Protein AF-A0A929BSN6-F1 (afdb_monomer)

Mean predicted aligned error: 9.07 Å

Solvent-accessible surface area (backbone atoms only — not comparable to full-atom values): 9827 Å² total; per-residue (Å²): 90,80,43,82,67,56,92,98,35,69,44,69,54,80,90,72,90,50,69,69,59,50,62,63,71,69,55,88,44,72,66,58,54,51,51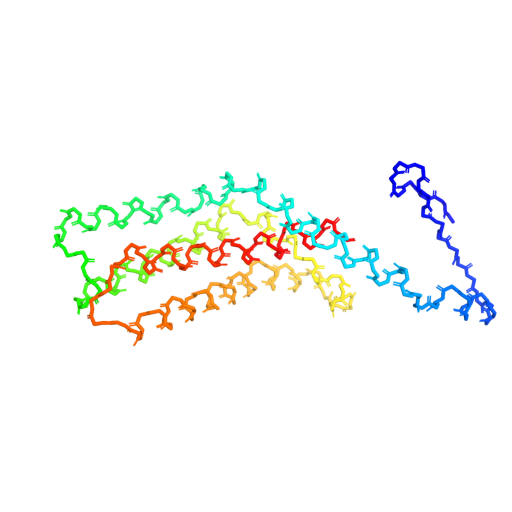,53,52,51,48,47,53,51,29,45,59,55,34,61,78,48,47,70,60,49,50,65,38,48,48,61,26,48,53,52,52,52,53,47,32,72,75,64,74,54,61,42,40,77,42,75,65,30,48,51,51,45,52,50,30,54,50,43,30,51,47,42,41,52,68,78,37,40,76,55,32,46,53,39,59,57,35,67,76,79,37,69,88,52,62,73,68,55,40,39,49,40,26,43,50,52,48,55,50,51,42,47,50,52,17,46,50,53,25,48,57,56,56,74,72,53,89,78,45,50,40,64,59,43,47,50,49,21,52,50,45,29,46,50,51,48,33,40,53,52,48,14,56,67,74,102

Radius of gyration: 21.62 Å; Cα contacts (8 Å, |Δi|>4): 164; chains: 1; bounding box: 55×34×64 Å

pLDDT: mean 83.19, std 10.9, range [49.81, 96.31]

Structure (mmCIF, N/CA/C/O backbone):
data_AF-A0A929BSN6-F1
#
_entry.id   AF-A0A929BSN6-F1
#
loop_
_atom_site.group_PDB
_atom_site.id
_atom_site.type_symbol
_atom_site.label_atom_id
_atom_site.label_alt_id
_atom_site.label_comp_id
_atom_site.label_asym_id
_atom_site.label_entity_id
_atom_site.label_seq_id
_atom_site.pdbx_PDB_ins_code
_atom_site.Cartn_x
_atom_site.Cartn_y
_atom_site.Cartn_z
_atom_site.occupancy
_atom_site.B_iso_or_equiv
_atom_site.auth_seq_id
_atom_site.auth_comp_id
_atom_site.auth_asym_id
_atom_site.auth_atom_id
_atom_site.pdbx_PDB_model_num
ATOM 1 N N . TRP A 1 1 ? 28.660 -4.288 -25.370 1.00 70.62 1 TRP A N 1
ATOM 2 C CA . TRP A 1 1 ? 28.781 -5.163 -24.186 1.00 70.62 1 TRP A CA 1
ATOM 3 C C . TRP A 1 1 ? 27.648 -6.175 -24.223 1.00 70.62 1 TRP A C 1
ATOM 5 O O . TRP A 1 1 ? 26.588 -5.816 -24.721 1.00 70.62 1 TRP A O 1
ATOM 15 N N . ILE A 1 2 ? 27.875 -7.422 -23.810 1.00 72.94 2 ILE A N 1
ATOM 16 C CA . ILE A 1 2 ? 26.859 -8.485 -23.847 1.00 72.94 2 ILE A CA 1
ATOM 17 C C . ILE A 1 2 ? 26.604 -8.919 -22.409 1.00 72.94 2 ILE A C 1
ATOM 19 O O . ILE A 1 2 ? 27.535 -9.383 -21.756 1.00 72.94 2 ILE A O 1
ATOM 23 N N . ASP A 1 3 ? 25.367 -8.752 -21.948 1.00 68.25 3 ASP A N 1
ATOM 24 C CA . ASP A 1 3 ? 24.901 -9.243 -20.653 1.00 68.25 3 ASP A CA 1
ATOM 25 C C . ASP A 1 3 ? 23.947 -10.419 -20.810 1.00 68.25 3 ASP A C 1
ATOM 27 O O . ASP A 1 3 ? 23.310 -10.601 -21.853 1.00 68.25 3 ASP A O 1
ATOM 31 N N . THR A 1 4 ? 23.790 -11.185 -19.742 1.00 69.06 4 THR A N 1
ATOM 32 C CA . THR A 1 4 ? 22.827 -12.281 -19.672 1.00 69.06 4 THR A CA 1
ATOM 33 C C . THR A 1 4 ? 21.476 -11.724 -19.228 1.00 69.06 4 THR A C 1
ATOM 35 O O . THR A 1 4 ? 21.332 -11.268 -18.101 1.00 69.06 4 THR A O 1
ATOM 38 N N . ALA A 1 5 ? 20.467 -11.784 -20.098 1.00 68.38 5 ALA A N 1
ATOM 39 C CA . ALA A 1 5 ? 19.117 -11.268 -19.836 1.00 68.38 5 ALA A CA 1
ATOM 40 C C . ALA A 1 5 ? 18.081 -12.387 -19.605 1.00 68.38 5 ALA A C 1
ATOM 42 O O . ALA A 1 5 ? 16.882 -12.190 -19.803 1.00 68.38 5 ALA A O 1
ATOM 43 N N . GLY A 1 6 ? 18.543 -13.584 -19.228 1.00 64.50 6 GLY A N 1
ATOM 44 C CA . GLY A 1 6 ? 17.718 -14.769 -18.969 1.00 64.50 6 GLY A CA 1
ATOM 45 C C . GLY A 1 6 ? 18.145 -15.997 -19.778 1.00 64.50 6 GLY A C 1
ATOM 46 O O . GLY A 1 6 ? 19.168 -15.988 -20.464 1.00 64.50 6 GLY A O 1
ATOM 47 N N . PHE A 1 7 ? 17.356 -17.076 -19.703 1.00 49.81 7 PHE A N 1
ATOM 48 C CA . PHE A 1 7 ? 17.640 -18.323 -20.423 1.00 49.81 7 PHE A CA 1
ATOM 49 C C . PHE A 1 7 ? 17.707 -18.086 -21.935 1.00 49.81 7 PHE A C 1
ATOM 51 O O . PHE A 1 7 ? 16.705 -17.760 -22.570 1.00 49.81 7 PHE A O 1
ATOM 58 N N . ASN A 1 8 ? 18.906 -18.265 -22.497 1.00 58.88 8 ASN A N 1
ATOM 59 C CA . ASN A 1 8 ? 19.207 -18.082 -23.917 1.00 58.88 8 ASN A CA 1
ATOM 60 C C . ASN A 1 8 ? 18.842 -16.685 -24.472 1.00 58.88 8 ASN A C 1
ATOM 62 O O . ASN A 1 8 ? 18.593 -16.530 -25.668 1.00 58.88 8 ASN A O 1
ATOM 66 N N . ARG A 1 9 ? 18.787 -15.663 -23.605 1.00 60.09 9 ARG A N 1
ATOM 67 C CA . ARG A 1 9 ? 18.572 -14.257 -23.975 1.00 60.09 9 ARG A CA 1
ATOM 68 C C . ARG A 1 9 ? 19.794 -13.443 -23.562 1.00 60.09 9 ARG A C 1
ATOM 70 O O . ARG A 1 9 ? 20.201 -13.472 -22.403 1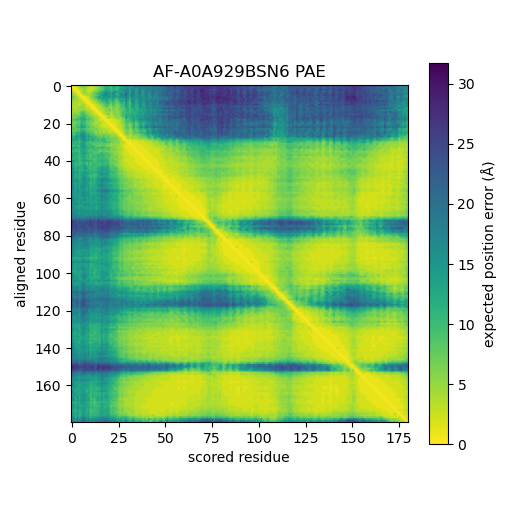.00 60.09 9 ARG A O 1
ATOM 77 N N . TYR A 1 10 ? 20.350 -12.691 -24.506 1.00 72.88 10 TYR A N 1
ATOM 78 C CA . TYR A 1 10 ? 21.513 -11.838 -24.280 1.00 72.88 10 TYR A CA 1
ATOM 79 C C . TYR A 1 10 ? 21.144 -10.377 -24.536 1.00 72.88 10 TYR A C 1
ATOM 81 O O . TYR A 1 10 ? 20.640 -10.039 -25.609 1.00 72.88 10 TYR A O 1
ATOM 89 N N . GLN A 1 11 ? 21.393 -9.503 -23.564 1.00 68.38 11 GLN A N 1
ATOM 90 C CA . GLN A 1 11 ? 21.258 -8.062 -23.734 1.00 68.38 11 GLN A CA 1
ATOM 91 C C . GLN A 1 11 ? 22.539 -7.526 -24.366 1.00 68.38 11 GLN A C 1
ATOM 93 O O . GLN A 1 11 ? 23.583 -7.427 -23.727 1.00 68.38 11 GLN A O 1
ATOM 98 N N . VAL A 1 12 ? 22.463 -7.170 -25.645 1.00 71.00 12 VAL A N 1
ATOM 99 C CA . VAL A 1 12 ? 23.582 -6.553 -26.359 1.00 71.00 12 VAL A CA 1
ATOM 100 C C . VAL A 1 12 ? 23.449 -5.037 -26.260 1.00 71.00 12 VAL A C 1
ATOM 102 O O . VAL A 1 12 ? 22.628 -4.423 -26.936 1.00 71.00 12 VAL A O 1
ATOM 105 N N . ILE A 1 13 ? 24.274 -4.419 -25.418 1.00 71.00 13 ILE A N 1
ATOM 106 C CA . ILE A 1 13 ? 24.403 -2.963 -25.346 1.00 71.00 13 ILE A CA 1
ATOM 107 C C . ILE A 1 13 ? 25.340 -2.519 -26.470 1.00 71.00 13 ILE A C 1
ATOM 109 O O . ILE A 1 13 ? 26.559 -2.730 -26.402 1.00 71.00 13 ILE A O 1
ATOM 113 N N . TYR A 1 14 ? 24.756 -1.926 -27.509 1.00 74.44 14 TYR A N 1
ATOM 114 C CA . TYR A 1 14 ? 25.463 -1.391 -28.669 1.00 74.44 14 TYR A CA 1
ATOM 115 C C . TYR A 1 14 ? 25.468 0.142 -28.619 1.00 74.44 14 TYR A C 1
ATOM 117 O O . TYR A 1 14 ? 24.430 0.780 -28.779 1.00 74.44 14 TYR A O 1
ATOM 125 N N . ALA A 1 15 ? 26.641 0.735 -28.379 1.00 75.12 15 ALA A N 1
ATOM 126 C CA . ALA A 1 15 ? 26.830 2.182 -28.385 1.00 75.12 15 ALA A CA 1
ATOM 127 C C . ALA A 1 15 ? 27.416 2.609 -29.737 1.00 75.12 15 ALA A C 1
ATOM 129 O O . ALA A 1 15 ? 28.543 2.250 -30.073 1.00 75.12 15 ALA A O 1
ATOM 130 N N . SER A 1 16 ? 26.647 3.363 -30.521 1.00 75.12 16 SER A N 1
ATOM 131 C CA . SER A 1 16 ? 27.076 3.914 -31.808 1.00 75.12 16 SER A CA 1
ATOM 132 C C . SER A 1 16 ? 26.507 5.316 -31.986 1.00 75.12 16 SER A C 1
ATOM 134 O O . SER A 1 16 ? 25.358 5.575 -31.634 1.00 75.12 16 SER A O 1
ATOM 136 N N . THR A 1 17 ? 27.308 6.223 -32.544 1.00 78.44 17 THR A N 1
ATOM 137 C CA . THR A 1 17 ? 26.885 7.581 -32.921 1.00 78.44 17 THR A CA 1
ATOM 138 C C . THR A 1 17 ? 26.356 7.651 -34.356 1.00 78.44 17 THR A C 1
ATOM 140 O O . THR A 1 17 ? 25.956 8.723 -34.808 1.00 78.44 17 THR A O 1
ATOM 143 N N . SER A 1 18 ? 26.332 6.526 -35.083 1.00 83.44 18 SER A N 1
ATOM 144 C CA . SER A 1 18 ? 25.865 6.503 -36.470 1.00 83.44 18 SER A CA 1
ATOM 145 C C . SER A 1 18 ? 24.339 6.717 -36.561 1.00 83.44 18 SER A C 1
ATOM 147 O O . SER A 1 18 ? 23.579 6.069 -35.832 1.00 83.44 18 SER A O 1
ATOM 149 N N . PRO A 1 19 ? 23.856 7.589 -37.471 1.00 76.25 19 PRO A N 1
ATOM 150 C CA . PRO A 1 19 ? 22.423 7.847 -37.639 1.00 76.25 19 PRO A CA 1
ATOM 151 C C . PRO A 1 19 ? 21.621 6.585 -37.995 1.00 76.25 19 PRO A C 1
ATOM 153 O O . PRO A 1 19 ? 20.546 6.361 -37.447 1.00 76.25 19 PRO A O 1
ATOM 156 N N . GLN A 1 20 ? 22.189 5.719 -38.841 1.00 75.62 20 GLN A N 1
ATOM 157 C CA . GLN A 1 20 ? 21.569 4.471 -39.304 1.00 75.62 20 GLN A CA 1
ATOM 158 C C . GLN A 1 20 ? 21.378 3.446 -38.174 1.00 75.62 20 GLN A C 1
ATOM 160 O O . GLN A 1 20 ? 20.336 2.789 -38.097 1.00 75.62 20 GLN A O 1
ATOM 165 N N . ALA A 1 21 ? 22.345 3.331 -37.253 1.00 72.12 21 ALA A N 1
ATOM 166 C CA . ALA A 1 21 ? 22.185 2.474 -36.080 1.00 72.12 21 ALA A CA 1
ATOM 167 C C . ALA A 1 21 ? 21.086 3.012 -35.159 1.00 72.12 21 ALA A C 1
ATOM 169 O O . ALA A 1 21 ? 20.248 2.245 -34.693 1.00 72.12 21 ALA A O 1
ATOM 170 N N . LYS A 1 22 ? 21.030 4.332 -34.944 1.00 67.75 22 LYS A N 1
ATOM 171 C CA . LYS A 1 22 ? 20.008 4.959 -34.097 1.00 67.75 22 LYS A CA 1
ATOM 172 C C . LYS A 1 22 ? 18.593 4.721 -34.631 1.00 67.75 22 LYS A C 1
ATOM 174 O O . LYS A 1 22 ? 17.701 4.407 -33.851 1.00 67.75 22 LYS A O 1
ATOM 179 N N . GLU A 1 23 ? 18.398 4.829 -35.940 1.00 73.94 23 GLU A N 1
ATOM 180 C CA . GLU A 1 23 ? 17.092 4.654 -36.588 1.00 73.94 23 GLU A CA 1
ATOM 181 C C . GLU A 1 23 ? 16.597 3.198 -36.545 1.00 73.94 23 GLU A C 1
ATOM 183 O O . GLU A 1 23 ? 15.405 2.940 -36.379 1.00 73.94 23 GLU A O 1
ATOM 188 N N . THR A 1 24 ? 17.525 2.240 -36.606 1.00 73.19 24 THR A N 1
ATOM 189 C CA . THR A 1 24 ? 17.203 0.807 -36.557 1.00 73.19 24 THR A CA 1
ATOM 190 C C . THR A 1 24 ? 17.001 0.309 -35.120 1.00 73.19 24 THR A C 1
ATOM 192 O O . THR A 1 24 ? 16.058 -0.435 -34.857 1.00 73.19 24 THR A O 1
ATOM 195 N N . LEU A 1 25 ? 17.850 0.733 -34.174 1.00 69.56 25 LEU A N 1
ATOM 196 C CA . LEU A 1 25 ? 17.829 0.268 -32.778 1.00 69.56 25 LEU A CA 1
ATOM 197 C C . LEU A 1 25 ? 16.781 0.971 -31.900 1.00 69.56 25 LEU A C 1
ATOM 199 O O . LEU A 1 25 ? 16.248 0.335 -30.996 1.00 69.56 25 LEU A O 1
ATOM 203 N N . ASN A 1 26 ? 16.431 2.239 -32.160 1.00 69.19 26 ASN A N 1
ATOM 204 C CA . ASN A 1 26 ? 15.380 2.937 -31.394 1.00 69.19 26 ASN A CA 1
ATOM 205 C C . ASN A 1 26 ? 13.959 2.663 -31.907 1.00 69.19 26 ASN A C 1
ATOM 207 O O . ASN A 1 26 ? 13.003 3.302 -31.459 1.00 69.19 26 ASN A O 1
ATOM 211 N N . ARG A 1 27 ? 13.783 1.743 -32.860 1.00 73.69 27 ARG A N 1
ATOM 212 C CA . ARG A 1 27 ? 12.464 1.476 -33.423 1.00 73.69 27 ARG A CA 1
ATOM 213 C C . ARG A 1 27 ? 11.613 0.689 -32.427 1.00 73.69 27 ARG A C 1
ATOM 215 O O . ARG A 1 27 ? 11.812 -0.507 -32.218 1.00 73.69 27 ARG A O 1
ATOM 222 N N . ILE A 1 28 ? 10.613 1.358 -31.852 1.00 75.19 28 ILE A N 1
ATOM 223 C CA . ILE A 1 28 ? 9.582 0.703 -31.042 1.00 75.19 28 ILE A CA 1
ATOM 224 C C . ILE A 1 28 ? 8.791 -0.227 -31.964 1.00 75.19 28 ILE A C 1
ATOM 226 O O . ILE A 1 28 ? 8.016 0.212 -32.812 1.00 75.19 28 ILE A O 1
ATOM 230 N N . THR A 1 29 ? 9.025 -1.528 -31.818 1.00 82.06 29 THR A N 1
ATOM 231 C CA . THR A 1 29 ? 8.321 -2.568 -32.573 1.00 82.06 29 THR A CA 1
ATOM 232 C C . THR A 1 29 ? 7.155 -3.093 -31.738 1.00 82.06 29 THR A C 1
ATOM 234 O O . THR A 1 29 ? 7.255 -3.155 -30.514 1.00 82.06 29 THR A O 1
ATOM 237 N N . ALA A 1 30 ? 6.063 -3.522 -32.380 1.00 80.38 30 ALA A N 1
ATOM 238 C CA . ALA A 1 30 ? 4.903 -4.093 -31.687 1.00 80.38 30 ALA A CA 1
ATOM 239 C C . ALA A 1 30 ? 5.288 -5.244 -30.737 1.00 80.38 30 ALA A C 1
ATOM 241 O O . ALA A 1 30 ? 4.783 -5.318 -29.623 1.00 80.38 30 ALA A O 1
ATOM 242 N N . TYR A 1 31 ? 6.253 -6.078 -31.139 1.00 82.06 31 TYR A N 1
ATOM 243 C CA . TYR A 1 31 ? 6.819 -7.132 -30.296 1.00 82.06 31 TYR A CA 1
ATOM 244 C C . TYR A 1 31 ?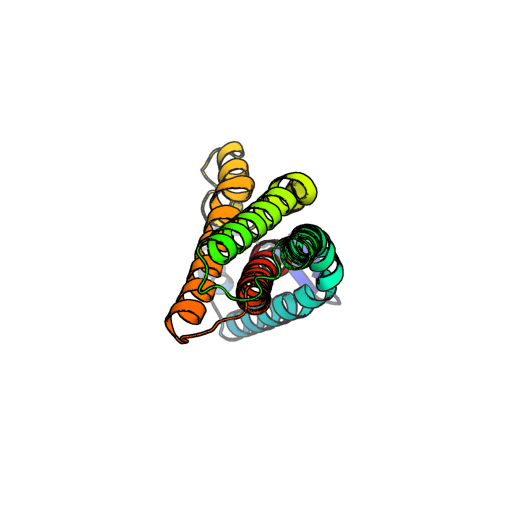 7.382 -6.603 -28.966 1.00 82.06 31 TYR A C 1
ATOM 246 O O . TYR A 1 31 ? 7.095 -7.171 -27.921 1.00 82.06 31 TYR A O 1
ATOM 254 N N . VAL A 1 32 ? 8.126 -5.490 -28.989 1.00 82.62 32 VAL A N 1
ATOM 255 C CA . VAL A 1 32 ? 8.724 -4.887 -27.782 1.00 82.62 32 VAL A CA 1
ATOM 256 C C . VAL A 1 32 ? 7.637 -4.405 -26.825 1.00 82.62 32 VAL A C 1
ATOM 258 O O . VAL A 1 32 ? 7.736 -4.609 -25.618 1.00 82.62 32 VAL A O 1
ATOM 261 N N . VAL A 1 33 ? 6.578 -3.795 -27.363 1.00 86.31 33 VAL A N 1
ATOM 262 C CA . VAL A 1 33 ? 5.442 -3.335 -26.555 1.00 86.31 33 VAL A CA 1
ATOM 263 C C . VAL A 1 33 ? 4.721 -4.526 -25.923 1.00 86.31 33 VAL A C 1
ATOM 265 O O . VAL A 1 33 ? 4.459 -4.508 -24.723 1.00 86.31 33 VAL A O 1
ATOM 268 N N . VAL A 1 34 ? 4.440 -5.575 -26.701 1.00 88.25 34 VAL A N 1
ATOM 269 C CA . VAL A 1 34 ? 3.754 -6.782 -26.212 1.00 88.25 34 VAL A CA 1
ATOM 270 C C . VAL A 1 34 ? 4.584 -7.514 -25.156 1.00 88.25 34 VAL A C 1
ATOM 272 O O . VAL A 1 34 ? 4.042 -7.858 -24.109 1.00 88.25 34 VAL A O 1
ATOM 275 N N . ASP A 1 35 ? 5.884 -7.711 -25.387 1.00 86.31 35 ASP A N 1
ATOM 276 C CA . ASP A 1 35 ? 6.790 -8.365 -24.433 1.00 86.31 35 ASP A CA 1
ATOM 277 C C . ASP A 1 35 ? 6.874 -7.565 -23.122 1.00 86.31 35 ASP A C 1
ATOM 279 O O . ASP A 1 35 ? 6.710 -8.139 -22.044 1.00 86.31 35 ASP A O 1
ATOM 283 N N . LYS A 1 36 ? 6.989 -6.227 -23.188 1.00 85.31 36 LYS A N 1
ATOM 284 C CA . LYS A 1 36 ? 7.007 -5.383 -21.981 1.00 85.31 36 LYS A CA 1
ATOM 285 C C . LYS A 1 36 ? 5.678 -5.423 -21.224 1.00 85.31 36 LYS A C 1
ATOM 287 O O . LYS A 1 36 ? 5.688 -5.513 -19.995 1.00 85.31 36 LYS A O 1
ATOM 292 N N . VAL A 1 37 ? 4.540 -5.373 -21.920 1.00 87.94 37 VAL A N 1
ATOM 293 C CA . VAL A 1 37 ? 3.214 -5.470 -21.286 1.00 87.94 37 VAL A CA 1
ATOM 294 C C . VAL A 1 37 ? 3.038 -6.832 -20.619 1.00 87.94 37 VAL A C 1
ATOM 296 O O . VAL A 1 37 ? 2.669 -6.883 -19.447 1.00 87.94 37 VAL A O 1
ATOM 299 N N . LEU A 1 38 ? 3.348 -7.926 -21.318 1.00 88.50 38 LEU A N 1
ATOM 300 C CA . LEU A 1 38 ? 3.202 -9.277 -20.778 1.00 88.50 38 LEU A CA 1
ATOM 301 C C . LEU A 1 38 ? 4.123 -9.498 -19.572 1.00 88.50 38 LEU A C 1
ATOM 303 O O . LEU A 1 38 ? 3.667 -10.003 -18.549 1.00 88.50 38 LEU A O 1
ATOM 307 N N . SER A 1 39 ? 5.377 -9.049 -19.657 1.00 87.38 39 SER A N 1
ATOM 308 C CA . SER A 1 39 ? 6.329 -9.074 -18.541 1.00 87.38 39 SER A CA 1
ATOM 309 C C . SER A 1 39 ? 5.805 -8.289 -17.331 1.00 87.38 39 SER A C 1
ATOM 311 O O . SER A 1 39 ? 5.764 -8.810 -16.218 1.00 87.38 39 SER A O 1
ATOM 313 N N . THR A 1 40 ? 5.274 -7.081 -17.548 1.00 86.50 40 THR A N 1
ATOM 314 C CA . THR A 1 40 ? 4.689 -6.260 -16.472 1.00 86.50 40 THR A CA 1
ATOM 315 C C . THR A 1 40 ? 3.509 -6.966 -15.802 1.00 86.50 40 THR A C 1
ATOM 317 O O . THR A 1 40 ? 3.413 -6.986 -14.575 1.00 86.50 40 THR A O 1
ATOM 320 N N . VAL A 1 41 ? 2.622 -7.589 -16.584 1.00 90.00 41 VAL A N 1
ATOM 321 C CA . VAL A 1 41 ? 1.485 -8.356 -16.048 1.00 90.00 41 VAL A CA 1
ATOM 322 C C . VAL A 1 41 ? 1.972 -9.557 -15.234 1.00 90.00 41 VAL A C 1
ATOM 324 O O . VAL A 1 41 ? 1.461 -9.790 -14.137 1.00 90.00 41 VAL A O 1
ATOM 327 N N . MET A 1 42 ? 2.979 -10.288 -15.717 1.00 90.50 42 MET A N 1
ATOM 328 C CA . MET A 1 42 ? 3.568 -11.414 -14.982 1.00 90.50 42 MET A CA 1
ATOM 329 C C . MET A 1 42 ? 4.231 -10.971 -13.673 1.00 90.50 42 MET A C 1
ATOM 331 O O . MET A 1 42 ? 4.097 -11.656 -12.657 1.00 90.50 42 MET A O 1
ATOM 335 N N . ASN A 1 43 ? 4.873 -9.804 -13.649 1.00 88.69 43 ASN A N 1
ATOM 336 C CA . ASN A 1 43 ? 5.464 -9.253 -12.429 1.00 88.69 43 ASN A CA 1
ATOM 337 C C . ASN A 1 43 ? 4.397 -8.859 -11.403 1.00 88.69 43 ASN A C 1
ATOM 339 O O . ASN A 1 43 ? 4.550 -9.138 -10.214 1.00 88.69 43 ASN A O 1
ATOM 343 N N . VAL A 1 44 ? 3.278 -8.276 -11.847 1.00 89.62 44 VAL A N 1
ATOM 344 C CA . VAL A 1 44 ? 2.130 -7.989 -10.968 1.00 89.62 44 VAL A CA 1
ATOM 345 C C . VAL A 1 44 ? 1.536 -9.281 -10.405 1.00 89.62 44 VAL A C 1
ATOM 347 O O . VAL A 1 44 ? 1.242 -9.344 -9.213 1.00 89.62 44 VAL A O 1
ATOM 350 N N . PHE A 1 45 ? 1.416 -10.333 -11.219 1.00 91.00 45 PHE A N 1
ATOM 351 C CA . PHE A 1 45 ? 1.001 -11.655 -10.738 1.00 91.00 45 PHE A CA 1
ATOM 352 C C . PHE A 1 45 ? 1.980 -12.227 -9.707 1.00 91.00 45 PHE A C 1
ATOM 354 O O . PHE A 1 45 ? 1.568 -12.760 -8.678 1.00 91.00 45 PHE A O 1
ATOM 361 N N . SER A 1 46 ? 3.279 -12.067 -9.944 1.00 88.44 46 SER A N 1
ATOM 362 C CA . SER A 1 46 ? 4.321 -12.543 -9.032 1.00 88.44 46 SER A CA 1
ATOM 363 C C . SER A 1 46 ? 4.301 -11.804 -7.692 1.00 88.44 46 SER A C 1
ATOM 365 O O . SER A 1 46 ? 4.632 -12.382 -6.658 1.00 88.44 46 SER A O 1
ATOM 367 N N . ALA A 1 47 ? 3.829 -10.555 -7.667 1.00 88.25 47 ALA A N 1
ATOM 368 C CA . ALA A 1 47 ? 3.685 -9.784 -6.439 1.00 88.25 47 ALA A CA 1
ATOM 369 C C . ALA A 1 47 ? 2.724 -10.440 -5.425 1.00 88.25 47 ALA A C 1
ATOM 371 O O . ALA A 1 47 ? 2.892 -10.255 -4.220 1.00 88.25 47 ALA A O 1
ATOM 372 N N . PHE A 1 48 ? 1.773 -11.275 -5.865 1.00 88.62 48 PHE A N 1
ATOM 373 C CA . PHE A 1 48 ? 0.900 -12.029 -4.955 1.00 88.62 48 PHE A CA 1
ATOM 374 C C . PHE A 1 48 ? 1.651 -13.065 -4.107 1.00 88.62 48 PHE A C 1
ATOM 376 O O . PHE A 1 48 ? 1.197 -13.394 -3.012 1.00 88.62 48 PHE A O 1
ATOM 383 N N . PHE A 1 49 ? 2.834 -13.527 -4.523 1.00 90.81 49 PHE A N 1
ATOM 384 C CA . PHE A 1 49 ? 3.665 -14.385 -3.670 1.00 90.81 49 PHE A CA 1
ATOM 385 C C . PHE A 1 49 ? 4.201 -13.651 -2.429 1.00 90.81 49 PHE A C 1
ATOM 387 O O . PHE A 1 49 ? 4.629 -14.293 -1.473 1.00 90.81 49 PHE A O 1
ATOM 394 N N . PHE A 1 50 ? 4.105 -12.318 -2.390 1.00 89.62 50 PHE A N 1
ATOM 395 C CA . PHE A 1 50 ? 4.505 -11.481 -1.257 1.00 89.62 50 PHE A CA 1
ATOM 396 C C . PHE A 1 50 ? 3.354 -11.175 -0.281 1.00 89.62 50 PHE A C 1
ATOM 398 O O . PHE A 1 50 ? 3.509 -10.353 0.623 1.00 89.62 50 PHE A O 1
ATOM 405 N N . VAL A 1 51 ? 2.212 -11.867 -0.391 1.00 89.94 51 VAL A N 1
ATOM 406 C CA . VAL A 1 51 ? 1.114 -11.805 0.597 1.00 89.94 51 VAL A CA 1
ATOM 407 C C . VAL A 1 51 ? 1.573 -12.032 2.051 1.00 89.94 51 VAL A C 1
ATOM 409 O O . VAL A 1 51 ? 1.068 -11.327 2.925 1.00 89.94 51 VAL A O 1
ATOM 412 N N . PRO A 1 52 ? 2.543 -12.916 2.368 1.00 92.06 52 PRO A N 1
ATOM 413 C CA . PRO A 1 52 ? 3.061 -13.026 3.735 1.00 92.06 52 PRO A CA 1
ATOM 414 C C . PRO A 1 52 ? 3.620 -11.707 4.288 1.00 92.06 52 PRO A C 1
ATOM 416 O O . PRO A 1 52 ? 3.433 -11.405 5.467 1.00 92.06 52 PRO A O 1
ATOM 419 N N . ILE A 1 53 ? 4.240 -10.882 3.437 1.00 90.88 53 ILE A N 1
ATOM 420 C CA . ILE A 1 53 ? 4.714 -9.552 3.837 1.00 90.88 53 ILE A CA 1
ATOM 421 C C . ILE A 1 53 ? 3.518 -8.644 4.140 1.00 90.88 53 ILE A C 1
ATOM 423 O O . ILE A 1 53 ? 3.502 -7.974 5.168 1.00 90.88 53 ILE A O 1
ATOM 427 N N . VAL A 1 54 ? 2.469 -8.689 3.318 1.00 92.06 54 VAL A N 1
ATOM 428 C CA . VAL A 1 54 ? 1.234 -7.929 3.570 1.00 92.06 54 VAL A CA 1
ATOM 429 C C . VAL A 1 54 ? 0.638 -8.255 4.935 1.00 92.06 54 VAL A C 1
ATOM 431 O O . VAL A 1 54 ? 0.312 -7.356 5.710 1.00 92.06 54 VAL A O 1
ATOM 434 N N . LEU A 1 55 ? 0.536 -9.543 5.260 1.00 92.88 55 LEU A N 1
ATOM 435 C CA . LEU A 1 55 ? -0.012 -9.987 6.539 1.00 92.88 55 LEU A CA 1
ATOM 436 C C . LEU A 1 55 ? 0.757 -9.399 7.727 1.00 92.88 55 LEU A C 1
ATOM 438 O O . LEU A 1 55 ? 0.137 -9.014 8.716 1.00 92.88 55 LEU A O 1
ATOM 442 N N . SER A 1 56 ? 2.079 -9.256 7.613 1.00 91.81 56 SER A N 1
ATOM 443 C CA . SER A 1 56 ? 2.912 -8.746 8.704 1.00 91.81 56 SER A CA 1
ATOM 444 C C . SER A 1 56 ? 2.600 -7.296 9.106 1.00 91.81 56 SER A C 1
ATOM 446 O O . SER A 1 56 ? 2.664 -6.980 10.293 1.00 91.81 56 SER A O 1
ATOM 448 N N . TRP A 1 57 ? 2.191 -6.423 8.173 1.00 92.31 57 TRP A N 1
ATOM 449 C CA . TRP A 1 57 ? 1.802 -5.043 8.504 1.00 92.31 57 TRP A CA 1
ATOM 450 C C . TRP A 1 57 ? 0.296 -4.852 8.714 1.00 92.31 57 TRP A C 1
ATOM 452 O O . TRP A 1 57 ? -0.116 -3.869 9.328 1.00 92.31 57 TRP A O 1
ATOM 462 N N . VAL A 1 58 ? -0.535 -5.786 8.242 1.00 94.00 58 VAL A N 1
ATOM 463 C CA . VAL A 1 58 ? -1.997 -5.754 8.429 1.00 94.00 58 VAL A CA 1
ATOM 464 C C . VAL A 1 58 ? -2.419 -6.349 9.779 1.00 94.00 58 VAL A C 1
ATOM 466 O O . VAL A 1 58 ? -3.467 -5.973 10.310 1.00 94.00 58 VAL A O 1
ATOM 469 N N . ILE A 1 59 ? -1.618 -7.240 10.374 1.00 94.44 59 ILE A N 1
ATOM 470 C CA . ILE A 1 59 ? -1.983 -7.931 11.620 1.00 94.44 59 ILE A CA 1
ATOM 471 C C . ILE A 1 59 ? -2.118 -6.980 12.816 1.00 94.44 59 ILE A C 1
ATOM 473 O O . ILE A 1 59 ? -3.056 -7.113 13.601 1.00 94.44 59 ILE A O 1
ATOM 477 N N . ILE A 1 60 ? -1.228 -5.988 12.930 1.00 93.81 60 ILE A N 1
ATOM 478 C CA . ILE A 1 60 ? -1.193 -5.055 14.064 1.00 93.81 60 ILE A CA 1
ATOM 479 C C . ILE A 1 60 ? -2.476 -4.197 14.113 1.00 93.81 60 ILE A C 1
ATOM 481 O O . ILE A 1 60 ? -3.131 -4.168 15.159 1.00 93.81 60 ILE A O 1
ATOM 485 N N . PRO A 1 61 ? -2.914 -3.547 13.016 1.00 94.06 61 PRO A N 1
ATOM 486 C CA . PRO A 1 61 ? -4.168 -2.801 13.042 1.00 94.06 61 PRO A CA 1
ATOM 487 C C . PRO A 1 61 ? -5.419 -3.672 13.131 1.00 94.06 61 PRO A C 1
ATOM 489 O O . PRO A 1 61 ? -6.380 -3.247 13.771 1.00 94.06 61 PRO A O 1
ATOM 492 N N . ILE A 1 62 ? -5.416 -4.897 12.588 1.00 94.31 62 ILE A N 1
ATOM 493 C CA . ILE A 1 62 ? -6.529 -5.834 12.818 1.00 94.31 62 ILE A CA 1
ATOM 494 C C . ILE A 1 62 ? -6.653 -6.157 14.304 1.00 94.31 62 ILE A C 1
ATOM 496 O O . ILE A 1 62 ? -7.748 -6.050 14.853 1.00 94.31 62 ILE A O 1
ATOM 500 N N . ALA A 1 63 ? -5.551 -6.508 14.971 1.00 93.69 63 ALA A N 1
ATOM 501 C CA . ALA A 1 63 ? -5.560 -6.792 16.403 1.00 93.69 63 ALA A CA 1
ATOM 502 C C . ALA A 1 63 ? -6.099 -5.594 17.203 1.00 93.69 63 ALA A C 1
ATOM 504 O O . ALA A 1 63 ? -6.936 -5.765 18.089 1.00 93.69 63 ALA A O 1
ATOM 505 N N . CYS A 1 64 ? -5.700 -4.374 16.833 1.00 93.00 64 CYS A N 1
ATOM 506 C CA . CYS A 1 64 ? -6.216 -3.147 17.436 1.00 93.00 64 CYS A CA 1
ATOM 507 C C . CYS A 1 64 ? -7.736 -2.984 17.239 1.00 93.00 64 CYS A C 1
ATOM 509 O O . CYS A 1 64 ? -8.452 -2.703 18.201 1.00 93.00 64 CYS A O 1
ATOM 511 N N . LEU A 1 65 ? -8.254 -3.223 16.028 1.00 91.31 65 LEU A N 1
ATOM 512 C CA . LEU A 1 65 ? -9.696 -3.167 15.750 1.00 91.31 65 LEU A CA 1
ATOM 513 C C . LEU A 1 65 ? -10.487 -4.242 16.499 1.00 91.31 65 LEU A C 1
ATOM 515 O O . LEU A 1 65 ? -11.594 -3.970 16.959 1.00 91.31 65 LEU A O 1
ATOM 519 N N . VAL A 1 66 ? -9.927 -5.442 16.655 1.00 91.44 66 VAL A N 1
ATOM 520 C CA . VAL A 1 66 ? -10.544 -6.516 17.445 1.00 91.44 66 VAL A CA 1
ATOM 521 C C . VAL A 1 66 ? -10.636 -6.109 18.917 1.00 91.44 66 VAL A C 1
ATOM 523 O O . VAL A 1 66 ? -11.717 -6.186 19.495 1.00 91.44 66 VAL A O 1
ATOM 526 N N . ILE A 1 67 ? -9.552 -5.597 19.510 1.00 91.00 67 ILE A N 1
ATOM 527 C CA . ILE A 1 67 ? -9.552 -5.096 20.898 1.00 91.00 67 ILE A CA 1
ATOM 528 C C . ILE A 1 67 ? -10.578 -3.964 21.064 1.00 91.00 67 ILE A C 1
ATOM 530 O O . ILE A 1 67 ? -11.346 -3.943 22.030 1.00 91.00 67 ILE A O 1
ATOM 534 N N . PHE A 1 68 ? -10.648 -3.044 20.101 1.00 88.81 68 PHE A N 1
ATOM 535 C CA . PHE A 1 68 ? -11.636 -1.966 20.104 1.00 88.81 68 PHE A CA 1
ATOM 536 C C . PHE A 1 68 ? -13.079 -2.497 20.067 1.00 88.81 68 PHE A C 1
ATOM 538 O O . PHE A 1 68 ? -13.926 -2.062 20.850 1.00 88.81 68 PHE A O 1
ATOM 545 N N . ALA A 1 69 ? -13.359 -3.469 19.197 1.00 86.50 69 ALA A N 1
ATOM 546 C CA . ALA A 1 69 ? -14.681 -4.077 19.090 1.00 86.50 69 ALA A CA 1
ATOM 547 C C . ALA A 1 69 ? -15.096 -4.792 20.388 1.00 86.50 69 ALA A C 1
ATOM 549 O O . ALA A 1 69 ? -16.238 -4.644 20.822 1.00 86.50 69 ALA A O 1
ATOM 550 N N . LEU A 1 70 ? -14.164 -5.497 21.041 1.00 88.06 70 LEU A N 1
ATOM 551 C CA . LEU A 1 70 ? -14.409 -6.196 22.309 1.00 88.06 70 LEU A CA 1
ATOM 552 C C . LEU A 1 70 ? -14.679 -5.241 23.480 1.00 88.06 70 LEU A C 1
ATOM 554 O O . LEU A 1 70 ? -15.483 -5.548 24.353 1.00 88.06 70 LEU A O 1
ATOM 558 N N . THR A 1 71 ? -14.023 -4.080 23.500 1.00 87.31 71 THR A N 1
ATOM 559 C CA . THR A 1 71 ? -14.147 -3.092 24.588 1.00 87.31 71 THR A CA 1
ATOM 560 C C . THR A 1 71 ? -15.360 -2.179 24.446 1.00 87.31 71 THR A C 1
ATOM 562 O O . THR A 1 71 ? -15.948 -1.782 25.447 1.00 87.31 71 THR A O 1
ATOM 565 N N . THR A 1 72 ?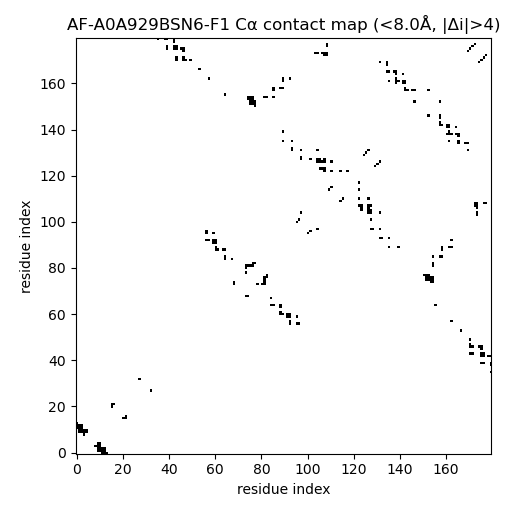 -15.749 -1.839 23.215 1.00 81.62 72 THR A N 1
ATOM 566 C CA . THR A 1 72 ? -16.780 -0.818 22.959 1.00 81.62 72 THR A CA 1
ATOM 567 C C . THR A 1 72 ? -18.127 -1.428 22.548 1.00 81.62 72 THR A C 1
ATOM 569 O O . THR A 1 72 ? -19.128 -0.719 22.522 1.00 81.62 72 THR A O 1
ATOM 572 N N . SER A 1 73 ? -18.184 -2.725 22.201 1.00 69.56 73 SER A N 1
ATOM 573 C CA . SER A 1 73 ? -19.367 -3.400 21.615 1.00 69.56 73 SER A CA 1
ATOM 574 C C . SER A 1 73 ? -19.954 -2.706 20.368 1.00 69.56 73 SER A C 1
ATOM 576 O O . SER A 1 73 ? -21.031 -3.058 19.894 1.00 69.56 73 SER A O 1
ATOM 578 N N . ALA A 1 74 ? -19.240 -1.725 19.808 1.00 65.94 74 ALA A N 1
ATOM 579 C CA . ALA A 1 74 ? -19.641 -0.944 18.650 1.00 65.94 74 ALA A CA 1
ATOM 580 C C . ALA A 1 74 ? -18.969 -1.517 17.399 1.00 65.94 74 ALA A C 1
ATOM 582 O O . ALA A 1 74 ? -17.793 -1.267 17.136 1.00 65.94 74 ALA A O 1
ATOM 583 N N . SER A 1 75 ? -19.721 -2.298 16.627 1.00 65.25 75 SER A N 1
ATOM 584 C CA . SER A 1 75 ? -19.274 -2.871 15.350 1.00 65.25 75 SER A CA 1
ATOM 585 C C . SER A 1 75 ? -19.587 -1.975 14.143 1.00 65.25 75 SER A C 1
ATOM 587 O O . SER A 1 75 ? -19.047 -2.187 13.052 1.00 65.25 75 SER A O 1
ATOM 589 N N . GLU A 1 76 ? -20.429 -0.954 14.329 1.00 71.81 76 GLU A N 1
ATOM 590 C CA . GLU A 1 76 ? -20.895 -0.077 13.258 1.00 71.81 76 GLU A CA 1
ATOM 591 C C . GLU A 1 76 ? -20.099 1.232 13.135 1.00 71.81 76 GLU A C 1
ATOM 593 O O . GLU A 1 76 ? -19.765 1.900 14.116 1.00 71.81 76 GLU A O 1
ATOM 598 N N . ILE A 1 77 ? -19.878 1.661 11.889 1.00 67.25 77 ILE A N 1
ATOM 599 C CA . ILE A 1 77 ? -19.273 2.962 11.536 1.00 67.25 77 ILE A CA 1
ATOM 600 C C . ILE A 1 77 ? -20.211 4.152 11.804 1.00 67.25 77 ILE A C 1
ATOM 602 O O . ILE A 1 77 ? -19.768 5.306 11.812 1.00 67.25 77 ILE A O 1
ATOM 606 N N . SER A 1 78 ? -21.506 3.891 12.002 1.00 64.69 78 SER A N 1
ATOM 607 C CA . SER A 1 78 ? -22.530 4.900 12.305 1.00 64.69 78 SER A CA 1
ATOM 608 C C . SER A 1 78 ? -22.176 5.700 13.567 1.00 64.69 78 SER A C 1
ATOM 610 O O . SER A 1 78 ? -22.410 6.909 13.620 1.00 64.69 78 SER A O 1
ATOM 612 N N . ALA A 1 79 ? -21.511 5.063 14.536 1.00 72.62 79 ALA A N 1
ATOM 613 C CA . ALA A 1 79 ? -21.015 5.713 15.738 1.00 72.62 79 ALA A CA 1
ATOM 614 C C . ALA A 1 79 ? -19.731 6.535 15.471 1.00 72.62 79 ALA A C 1
ATOM 616 O O . ALA A 1 79 ? -18.794 6.050 14.826 1.00 72.62 79 ALA A O 1
ATOM 617 N N . PRO A 1 80 ? -19.599 7.750 16.042 1.00 77.12 80 PRO A N 1
ATOM 618 C CA . PRO A 1 80 ? -18.386 8.566 15.912 1.00 77.12 80 PRO A CA 1
ATOM 619 C C . PRO A 1 80 ? -17.127 7.850 16.430 1.00 77.12 80 PRO A C 1
ATOM 621 O O . PRO A 1 80 ? -16.031 8.076 15.915 1.00 77.12 80 PRO A O 1
ATOM 624 N N . HIS A 1 81 ? -17.282 6.941 17.397 1.00 81.12 81 HIS A N 1
ATOM 625 C CA . HIS A 1 81 ? -16.204 6.093 17.904 1.00 81.12 81 HIS A CA 1
ATOM 626 C C . HIS A 1 81 ? -15.683 5.105 16.847 1.00 81.12 81 HIS A C 1
ATOM 628 O O . HIS A 1 81 ? -14.471 4.943 16.723 1.00 81.12 81 HIS A O 1
ATOM 634 N N . GLY A 1 82 ? -16.562 4.526 16.020 1.00 81.62 82 GLY A N 1
ATOM 635 C CA . GLY A 1 82 ? -16.177 3.595 14.956 1.00 81.62 82 GLY A CA 1
ATOM 636 C C . GLY A 1 82 ? -15.352 4.260 13.852 1.00 81.62 82 GLY A C 1
ATOM 637 O O . GLY A 1 82 ? -14.371 3.693 13.374 1.00 81.62 82 GLY A O 1
ATOM 638 N N . ARG A 1 83 ? -15.671 5.515 13.505 1.00 84.88 83 ARG A N 1
ATOM 639 C CA . ARG A 1 83 ? -14.867 6.303 12.550 1.00 84.88 83 ARG A CA 1
ATOM 640 C C . ARG A 1 83 ? -13.466 6.605 13.075 1.00 84.88 83 ARG A C 1
ATOM 642 O O . ARG A 1 83 ? -12.505 6.530 12.314 1.00 84.88 83 ARG A O 1
ATOM 649 N N . ARG A 1 84 ? -13.346 6.932 14.366 1.00 88.56 84 ARG A N 1
ATOM 650 C CA . ARG A 1 84 ? -12.042 7.169 15.008 1.00 88.56 84 ARG A CA 1
ATOM 651 C C . ARG A 1 84 ? -11.207 5.893 15.057 1.00 88.56 84 ARG A C 1
ATOM 653 O O . ARG A 1 84 ? -10.029 5.951 14.730 1.00 88.56 84 ARG A O 1
ATOM 660 N N . ALA A 1 85 ? -11.818 4.757 15.395 1.00 90.38 85 ALA A N 1
ATOM 661 C CA . ALA A 1 85 ? -11.142 3.461 15.394 1.00 90.38 85 ALA A CA 1
ATOM 662 C C . ALA A 1 85 ? -10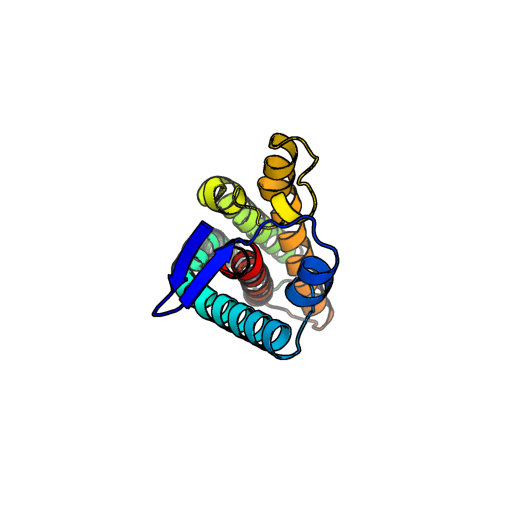.641 3.071 13.995 1.00 90.38 85 ALA A C 1
ATOM 664 O O . ALA A 1 85 ? -9.493 2.661 13.850 1.00 90.38 85 ALA A O 1
ATOM 665 N N . LEU A 1 86 ? -11.458 3.279 12.954 1.00 91.31 86 LEU A N 1
ATOM 666 C CA . LEU A 1 86 ? -11.050 3.051 11.566 1.00 91.31 86 LEU A CA 1
ATOM 667 C C . LEU A 1 86 ? -9.858 3.932 11.169 1.00 91.31 86 LEU A C 1
ATOM 669 O O . LEU A 1 86 ? -8.873 3.427 10.636 1.00 91.31 86 LEU A O 1
ATOM 673 N N . GLY A 1 87 ? -9.934 5.235 11.456 1.00 92.62 87 GLY A N 1
ATOM 674 C CA . GLY A 1 87 ? -8.844 6.168 11.170 1.00 92.62 87 GLY A CA 1
ATOM 675 C C . GLY A 1 87 ? -7.558 5.801 11.912 1.00 92.62 87 GLY A C 1
ATOM 676 O O . GLY A 1 87 ? -6.483 5.817 11.320 1.00 92.62 87 GLY A O 1
ATOM 677 N N . LEU A 1 88 ? -7.668 5.395 13.180 1.00 93.88 88 LEU A N 1
ATOM 678 C CA . LEU A 1 88 ? -6.529 4.926 13.966 1.00 93.88 88 LEU A CA 1
ATOM 679 C C . LEU A 1 88 ? -5.911 3.658 13.365 1.00 93.88 88 LEU A C 1
ATOM 681 O O . LEU A 1 88 ? -4.693 3.581 13.261 1.00 93.88 88 LEU A O 1
ATOM 685 N N . ALA A 1 89 ? -6.723 2.697 12.922 1.00 94.44 89 ALA A N 1
ATOM 686 C CA . ALA A 1 89 ? -6.230 1.478 12.285 1.00 94.44 89 ALA A CA 1
ATOM 687 C C . ALA A 1 89 ? -5.515 1.764 10.952 1.00 94.44 89 ALA A C 1
ATOM 689 O O . ALA A 1 89 ? -4.446 1.213 10.697 1.00 94.44 89 ALA A O 1
ATOM 690 N N . MET A 1 90 ? -6.053 2.671 10.131 1.00 95.44 90 MET A N 1
ATOM 691 C CA . MET A 1 90 ? -5.398 3.124 8.896 1.00 95.44 90 MET A CA 1
ATOM 692 C C . MET A 1 90 ? -4.044 3.788 9.188 1.00 95.44 90 MET A C 1
ATOM 694 O O . MET A 1 90 ? -3.038 3.461 8.561 1.00 95.44 90 MET A O 1
ATOM 698 N N . LEU A 1 91 ? -3.997 4.683 10.182 1.00 95.44 91 LEU A N 1
ATOM 699 C CA . LEU A 1 91 ? -2.755 5.330 10.613 1.00 95.44 91 LEU A CA 1
ATOM 700 C C . LEU A 1 91 ? -1.749 4.326 11.173 1.00 95.44 91 LEU A C 1
ATOM 702 O O . LEU A 1 91 ? -0.555 4.446 10.909 1.00 95.44 91 LEU A O 1
ATOM 706 N N . LEU A 1 92 ? -2.220 3.327 11.917 1.00 95.50 92 LEU A N 1
ATOM 707 C CA . LEU A 1 92 ? -1.368 2.288 12.472 1.00 95.50 92 LEU A CA 1
ATOM 708 C C . LEU A 1 92 ? -0.767 1.424 11.360 1.00 95.50 92 LEU A C 1
ATOM 710 O O . LEU A 1 92 ? 0.427 1.151 11.403 1.00 95.50 92 LEU A O 1
ATOM 714 N N . GLN A 1 93 ? -1.544 1.065 10.332 1.00 95.38 93 GLN A N 1
ATOM 715 C CA . GLN A 1 93 ? -1.032 0.335 9.167 1.00 95.38 93 GLN A CA 1
ATOM 716 C C . GLN A 1 93 ? 0.057 1.136 8.451 1.00 95.38 93 GLN A C 1
ATOM 718 O O . GLN A 1 93 ? 1.133 0.609 8.162 1.00 95.38 93 GLN A O 1
ATOM 723 N N . LEU A 1 94 ? -0.209 2.421 8.197 1.00 94.56 94 LEU A N 1
ATOM 724 C CA . LEU A 1 94 ? 0.755 3.326 7.581 1.00 94.56 94 LEU A CA 1
ATOM 725 C C . LEU A 1 94 ? 2.026 3.436 8.431 1.00 94.56 94 LEU A C 1
ATOM 727 O O . LEU A 1 94 ? 3.125 3.310 7.900 1.00 94.56 94 LEU A O 1
ATOM 731 N N . GLY A 1 95 ? 1.887 3.619 9.745 1.00 93.94 95 GLY A N 1
ATOM 732 C CA . GLY A 1 95 ? 3.011 3.681 10.675 1.00 93.94 95 GLY A CA 1
ATOM 733 C C . GLY A 1 95 ? 3.845 2.404 10.638 1.00 93.94 95 GLY A C 1
ATOM 734 O O . GLY A 1 95 ? 5.049 2.464 10.399 1.00 93.94 95 GLY A O 1
ATOM 735 N N . VAL A 1 96 ? 3.211 1.239 10.787 1.00 93.56 96 VAL A N 1
ATOM 736 C CA . VAL A 1 96 ? 3.904 -0.056 10.731 1.00 93.56 96 VAL A CA 1
ATOM 737 C C . VAL A 1 96 ? 4.670 -0.199 9.417 1.00 93.56 96 VAL A C 1
ATOM 739 O O . VAL A 1 96 ? 5.847 -0.557 9.425 1.00 93.56 96 VAL A O 1
ATOM 742 N N . LYS A 1 97 ? 4.055 0.165 8.290 1.00 92.44 97 LYS A N 1
ATOM 743 C CA . LYS A 1 97 ? 4.718 0.137 6.986 1.00 92.44 97 LYS A CA 1
ATOM 744 C C . LYS A 1 97 ? 5.929 1.078 6.928 1.00 92.44 97 LYS A C 1
ATOM 746 O O . LYS A 1 97 ? 7.009 0.655 6.527 1.00 92.44 97 LYS A O 1
ATOM 751 N N . LEU A 1 98 ? 5.783 2.328 7.363 1.00 91.06 98 LEU A N 1
ATOM 752 C CA . LEU A 1 98 ? 6.852 3.334 7.308 1.00 91.06 98 LEU A CA 1
ATOM 753 C C . LEU A 1 98 ? 8.045 3.001 8.217 1.00 91.06 98 LEU A C 1
ATOM 755 O O . LEU A 1 98 ? 9.186 3.296 7.855 1.00 91.06 98 LEU A O 1
ATOM 759 N N . PHE A 1 99 ? 7.799 2.403 9.384 1.00 91.06 99 PHE A N 1
ATOM 760 C CA . PHE A 1 99 ? 8.850 2.091 10.355 1.00 91.06 99 PHE A CA 1
ATOM 761 C C . PHE A 1 99 ? 9.502 0.729 10.098 1.00 91.06 99 PHE A C 1
ATOM 763 O O . PHE A 1 99 ? 10.728 0.653 10.020 1.00 91.06 99 PHE A O 1
ATOM 770 N N . PHE A 1 100 ? 8.710 -0.332 9.920 1.00 89.62 100 PHE A N 1
ATOM 771 C CA . PHE A 1 100 ? 9.235 -1.698 9.805 1.00 89.62 100 PHE A CA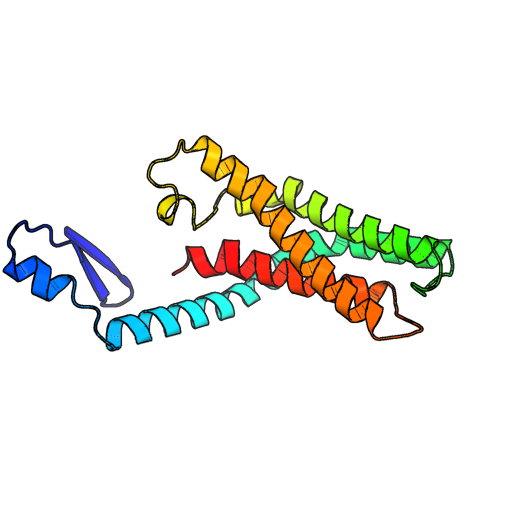 1
ATOM 772 C C . PHE A 1 100 ? 9.642 -2.071 8.377 1.00 89.62 100 PHE A C 1
ATOM 774 O O . PHE A 1 100 ? 10.529 -2.900 8.199 1.00 89.62 100 PHE A O 1
ATOM 781 N N . PHE A 1 101 ? 9.058 -1.430 7.361 1.00 89.12 101 PHE A N 1
ATOM 782 C CA . PHE A 1 101 ? 9.336 -1.713 5.946 1.00 89.12 101 PHE A CA 1
ATOM 783 C C . PHE A 1 101 ? 10.057 -0.558 5.250 1.00 89.12 101 PHE A C 1
ATOM 785 O O . PHE A 1 101 ? 9.976 -0.400 4.035 1.00 89.12 101 PHE A O 1
ATOM 792 N N . SER A 1 102 ? 10.809 0.237 6.013 1.00 85.50 102 SER A N 1
ATOM 793 C CA . SER A 1 102 ? 11.551 1.385 5.482 1.00 85.50 102 SER A CA 1
ATOM 794 C C . SER A 1 102 ? 12.543 1.015 4.368 1.00 85.50 102 SER A C 1
ATOM 796 O O . SER A 1 102 ? 12.690 1.796 3.429 1.00 85.50 102 SER A O 1
ATOM 798 N N . ASP A 1 103 ? 13.156 -0.176 4.420 1.00 85.56 103 ASP A N 1
ATOM 799 C CA . ASP A 1 103 ? 14.051 -0.677 3.361 1.00 85.56 103 ASP A CA 1
ATOM 800 C C . ASP A 1 103 ? 13.312 -1.054 2.069 1.00 85.56 103 ASP A C 1
ATOM 802 O O . ASP A 1 103 ? 13.850 -0.921 0.975 1.00 85.56 103 ASP A O 1
ATOM 806 N N . LEU A 1 104 ? 12.056 -1.495 2.162 1.00 85.62 104 LEU A N 1
ATOM 807 C CA . LEU A 1 104 ? 11.240 -1.741 0.974 1.00 85.62 104 LEU A CA 1
ATOM 808 C C . LEU A 1 104 ? 10.865 -0.410 0.309 1.00 85.62 104 LEU A C 1
ATOM 810 O O . LEU A 1 104 ? 10.954 -0.268 -0.908 1.00 85.62 104 LEU A O 1
ATOM 814 N N . LEU A 1 105 ? 10.474 0.582 1.115 1.00 85.62 105 LEU A N 1
ATOM 815 C CA . LEU A 1 105 ? 10.000 1.879 0.625 1.00 85.62 105 LEU A CA 1
ATOM 816 C C . LEU A 1 105 ? 11.131 2.786 0.114 1.00 85.62 105 LEU A C 1
ATOM 818 O O . LEU A 1 105 ? 10.878 3.710 -0.656 1.00 85.62 105 LEU A O 1
ATOM 822 N N . SER A 1 106 ? 12.380 2.535 0.511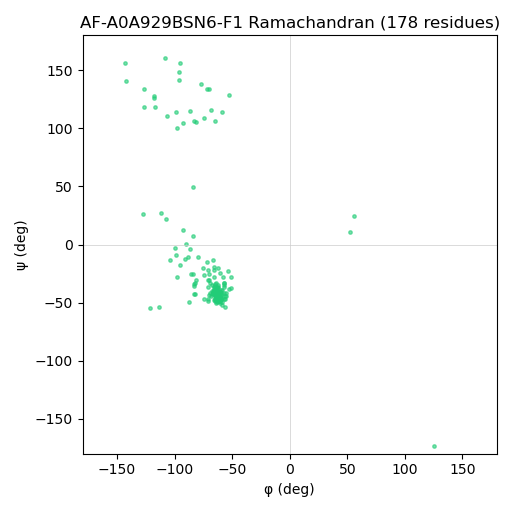 1.00 82.88 106 SER A N 1
ATOM 823 C CA . SER A 1 106 ? 13.544 3.257 -0.018 1.00 82.88 106 SER A CA 1
ATOM 824 C C . SER A 1 106 ? 13.857 2.879 -1.473 1.00 82.88 106 SER A C 1
ATOM 826 O O . SER A 1 106 ? 14.449 3.678 -2.199 1.00 82.88 106 SER A O 1
ATOM 828 N N . ARG A 1 107 ? 13.410 1.703 -1.934 1.00 77.50 107 ARG A N 1
ATOM 829 C CA . ARG A 1 107 ? 13.642 1.163 -3.287 1.00 77.50 107 ARG A CA 1
ATOM 830 C C . ARG A 1 107 ? 12.632 1.693 -4.304 1.00 77.50 107 ARG A C 1
ATOM 832 O O . ARG A 1 107 ? 11.991 0.936 -5.027 1.00 77.50 107 ARG A O 1
ATOM 839 N N . PHE A 1 108 ? 12.448 3.006 -4.337 1.00 78.56 108 PHE A N 1
ATOM 840 C CA . PHE A 1 108 ? 11.458 3.627 -5.207 1.00 78.56 108 PHE A CA 1
ATOM 841 C C . PHE A 1 108 ? 11.845 3.492 -6.693 1.00 78.56 108 PHE A C 1
ATOM 843 O O . PHE A 1 108 ? 12.843 4.086 -7.113 1.00 78.56 108 PHE A O 1
ATOM 850 N N . PRO A 1 109 ? 11.067 2.764 -7.521 1.00 70.94 109 PRO A N 1
ATOM 851 C CA . PRO A 1 109 ? 11.485 2.409 -8.884 1.00 70.94 109 PRO A CA 1
ATOM 852 C C . PRO A 1 109 ? 11.529 3.593 -9.845 1.00 70.94 109 PRO A C 1
ATOM 854 O O . PRO A 1 109 ? 12.262 3.568 -10.828 1.00 70.94 109 PRO A O 1
ATOM 857 N N . PHE A 1 110 ? 10.749 4.644 -9.586 1.00 69.69 110 PHE A N 1
ATOM 858 C CA . PHE A 1 110 ? 10.662 5.790 -10.490 1.00 69.69 110 PHE A CA 1
ATOM 859 C C . PHE A 1 110 ? 11.736 6.852 -10.233 1.00 69.69 110 PHE A C 1
ATOM 861 O O . PHE A 1 110 ? 11.816 7.823 -10.986 1.00 69.69 110 PHE A O 1
ATOM 868 N N . GLY A 1 111 ? 12.570 6.676 -9.199 1.00 64.81 111 GLY A N 1
ATOM 869 C CA . GLY A 1 111 ? 13.652 7.605 -8.873 1.00 64.81 111 GLY A CA 1
ATOM 870 C C . GLY A 1 111 ? 14.613 7.806 -10.045 1.00 64.81 111 GLY A C 1
ATOM 871 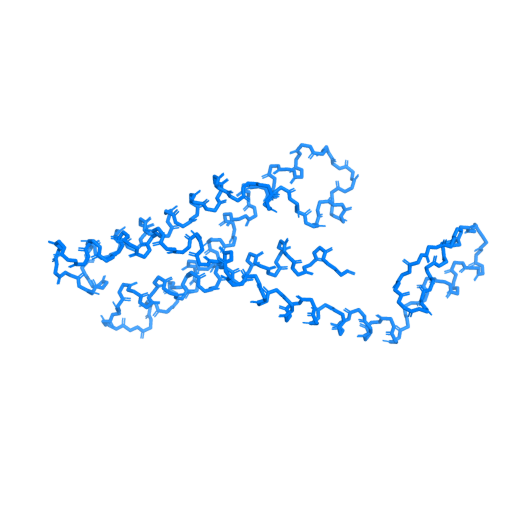O O . GLY A 1 111 ? 14.897 8.933 -10.430 1.00 64.81 111 GLY A O 1
ATOM 872 N N . SER A 1 112 ? 15.042 6.721 -10.688 1.00 62.72 112 SER A N 1
ATOM 873 C CA . SER A 1 112 ? 15.960 6.792 -11.831 1.00 62.72 112 SER A CA 1
ATOM 874 C C . SER A 1 112 ? 15.296 7.268 -13.128 1.00 62.72 112 SER A C 1
ATOM 876 O O . SER A 1 112 ? 15.975 7.828 -13.982 1.00 62.72 112 SER A O 1
ATOM 878 N N . LEU A 1 113 ? 13.985 7.064 -13.292 1.00 63.59 113 LEU A N 1
ATOM 879 C CA . LEU A 1 113 ? 13.264 7.391 -14.528 1.00 63.59 113 LEU A CA 1
ATOM 880 C C . LEU A 1 113 ? 12.846 8.861 -14.605 1.00 63.59 113 LEU A C 1
ATOM 882 O O . LEU A 1 113 ? 12.956 9.477 -15.660 1.00 63.59 113 LEU A O 1
ATOM 886 N N . ILE A 1 114 ? 12.342 9.410 -13.500 1.00 63.75 114 ILE A N 1
ATOM 887 C CA . ILE A 1 114 ? 11.776 10.768 -13.457 1.00 63.75 114 ILE A CA 1
ATOM 888 C C . ILE A 1 114 ? 12.807 11.765 -12.916 1.00 63.75 114 ILE A C 1
ATOM 890 O O . ILE A 1 114 ? 12.787 12.942 -13.266 1.00 63.75 114 ILE A O 1
ATOM 894 N N . PHE A 1 115 ? 13.724 11.290 -12.074 1.00 63.56 115 PHE A N 1
ATOM 895 C CA . PHE A 1 115 ? 14.576 12.131 -11.242 1.00 63.56 115 PHE A CA 1
ATOM 896 C C . PHE A 1 115 ? 16.067 11.810 -11.402 1.00 63.56 115 PHE A C 1
ATOM 898 O O . PHE A 1 115 ? 16.850 12.104 -10.506 1.00 63.56 115 PHE A O 1
ATOM 905 N N . SER A 1 116 ? 16.481 11.266 -12.554 1.00 60.66 116 SER A N 1
ATOM 906 C CA . SER A 1 116 ? 17.892 10.981 -12.880 1.00 60.66 116 SER A CA 1
ATOM 907 C C . SER A 1 116 ? 18.829 12.185 -12.722 1.00 60.66 116 SER A C 1
ATOM 909 O O . SER A 1 116 ? 20.028 12.002 -12.534 1.00 60.66 116 SER A O 1
ATOM 911 N N . SER A 1 117 ? 18.288 13.405 -12.784 1.00 60.84 117 SER A N 1
ATOM 912 C CA . SER A 1 117 ? 19.007 14.667 -12.597 1.00 60.84 117 SER A CA 1
ATOM 913 C C . SER A 1 117 ? 18.859 15.293 -11.202 1.00 60.84 117 SER A C 1
ATOM 915 O O . SER A 1 117 ? 19.432 16.356 -10.969 1.00 60.84 117 SER A O 1
ATOM 917 N N . LEU A 1 118 ? 18.066 14.711 -10.296 1.00 61.88 118 LEU A N 1
ATOM 918 C CA . LEU A 1 118 ? 17.892 15.218 -8.931 1.00 61.88 118 LEU A CA 1
ATOM 919 C C . LEU A 1 118 ? 18.826 14.515 -7.948 1.00 61.88 118 LEU A C 1
ATOM 921 O O . LEU A 1 118 ? 19.259 13.382 -8.150 1.00 61.88 118 LEU A O 1
ATOM 925 N N . ASP A 1 119 ? 19.090 15.216 -6.850 1.00 70.50 119 ASP A N 1
ATOM 926 C CA . ASP A 1 119 ? 19.863 14.725 -5.717 1.00 70.50 119 ASP A CA 1
ATOM 927 C C . ASP A 1 119 ? 19.304 13.369 -5.212 1.00 70.50 119 ASP A C 1
ATOM 929 O O . ASP A 1 119 ? 18.099 13.271 -4.940 1.00 70.50 119 ASP A O 1
ATOM 933 N N . PRO A 1 120 ? 20.143 12.323 -5.059 1.00 72.19 120 PRO A N 1
ATOM 934 C CA . PRO A 1 120 ? 19.735 11.005 -4.561 1.00 72.19 120 PRO A CA 1
ATOM 935 C C . PRO A 1 120 ? 18.937 11.044 -3.246 1.00 72.19 120 PRO A C 1
ATOM 937 O O . PRO A 1 120 ? 18.091 10.180 -2.995 1.00 72.19 120 PRO A O 1
ATOM 940 N N . SER A 1 121 ? 19.164 12.064 -2.416 1.00 77.38 121 SER A N 1
ATOM 941 C CA . SER A 1 121 ? 18.434 12.282 -1.163 1.00 77.38 121 SER A CA 1
ATOM 942 C C . SER A 1 121 ? 16.940 12.581 -1.366 1.00 77.38 121 SER A C 1
ATOM 944 O O . SER A 1 121 ? 16.106 12.122 -0.579 1.00 77.38 121 SER A O 1
ATOM 946 N N . LEU A 1 122 ? 16.563 13.276 -2.445 1.00 74.19 122 LEU A N 1
ATOM 947 C CA . LEU A 1 122 ? 15.164 13.579 -2.761 1.00 74.19 122 LEU A CA 1
ATOM 948 C C . LEU A 1 122 ? 14.398 12.330 -3.201 1.00 74.19 122 LEU A C 1
ATOM 950 O O . LEU A 1 122 ? 13.240 12.158 -2.819 1.00 74.19 122 LEU A O 1
ATOM 954 N N . GLY A 1 123 ? 15.048 11.428 -3.942 1.00 73.38 123 GLY A N 1
ATOM 955 C CA . GLY A 1 123 ? 14.464 10.138 -4.323 1.00 73.38 123 GLY A CA 1
ATOM 956 C C . GLY A 1 123 ? 14.107 9.287 -3.102 1.00 73.38 123 GLY A C 1
ATOM 957 O O . GLY A 1 123 ? 13.016 8.719 -3.037 1.00 73.38 123 GLY A O 1
ATOM 958 N N . LEU A 1 124 ? 14.980 9.284 -2.090 1.00 76.88 124 LEU A N 1
ATOM 959 C CA . LEU A 1 124 ? 14.738 8.620 -0.807 1.00 76.88 124 LEU A CA 1
ATOM 960 C C . LEU A 1 124 ? 13.578 9.255 -0.036 1.00 76.88 124 LEU A C 1
ATOM 962 O O . LEU A 1 124 ? 12.732 8.533 0.490 1.00 76.88 124 LEU A O 1
ATOM 966 N N . LEU A 1 125 ? 13.506 10.587 0.025 1.00 82.56 125 LEU A N 1
ATOM 967 C CA . LEU A 1 125 ? 12.411 11.284 0.706 1.00 82.56 125 LEU A CA 1
ATOM 968 C C . LEU A 1 125 ? 11.060 11.014 0.033 1.00 82.56 125 LEU A C 1
ATOM 970 O O . LEU A 1 125 ? 10.089 10.665 0.709 1.00 82.56 125 LEU A O 1
ATOM 974 N N . LEU A 1 126 ? 11.006 11.128 -1.296 1.00 82.62 126 LEU A N 1
ATOM 975 C CA . LEU A 1 126 ? 9.796 10.879 -2.075 1.00 82.62 126 LEU A CA 1
ATOM 976 C C . LEU A 1 126 ? 9.343 9.424 -1.944 1.00 82.62 126 LEU A C 1
ATOM 978 O O . LEU A 1 126 ? 8.182 9.167 -1.624 1.00 82.62 126 LEU A O 1
ATOM 982 N N . GLY A 1 127 ? 10.271 8.490 -2.143 1.00 81.62 127 GLY A N 1
ATOM 983 C CA . GLY A 1 127 ? 10.024 7.056 -2.097 1.00 81.62 127 GLY A CA 1
ATOM 984 C C . GLY A 1 127 ? 9.592 6.554 -0.728 1.00 81.62 127 GLY A C 1
ATOM 985 O O . GLY A 1 127 ? 8.669 5.751 -0.630 1.00 81.62 127 GLY A O 1
ATOM 986 N N . ARG A 1 128 ? 10.217 7.060 0.337 1.00 85.19 128 ARG A N 1
ATOM 987 C CA . ARG A 1 128 ? 9.960 6.591 1.699 1.00 85.19 128 ARG A CA 1
ATOM 988 C C . ARG A 1 128 ? 8.744 7.240 2.347 1.00 85.19 128 ARG A C 1
ATOM 990 O O . ARG A 1 128 ? 8.070 6.576 3.123 1.00 85.19 128 ARG A O 1
ATOM 997 N N . TRP A 1 129 ? 8.482 8.518 2.079 1.00 87.19 129 TRP A N 1
ATOM 998 C CA . TRP A 1 129 ? 7.476 9.279 2.828 1.00 87.19 129 TRP A CA 1
ATOM 999 C C . TRP A 1 129 ? 6.289 9.684 1.973 1.00 87.19 129 TRP A C 1
ATOM 1001 O O . TRP A 1 129 ? 5.148 9.395 2.325 1.00 87.19 129 TRP A O 1
ATOM 1011 N N . ILE A 1 130 ? 6.549 10.342 0.846 1.00 88.75 130 ILE A N 1
ATOM 1012 C CA . ILE A 1 130 ? 5.487 10.982 0.066 1.00 88.75 130 ILE A CA 1
ATOM 1013 C C . ILE A 1 130 ? 4.665 9.932 -0.675 1.00 88.75 130 ILE A C 1
ATOM 1015 O O . ILE A 1 130 ? 3.438 9.948 -0.616 1.00 88.75 130 ILE A O 1
ATOM 1019 N N . PHE A 1 131 ? 5.322 8.984 -1.333 1.00 89.75 131 PHE A N 1
ATOM 1020 C CA . PHE A 1 131 ? 4.627 8.007 -2.157 1.00 89.75 131 PHE A CA 1
ATOM 1021 C C . PHE A 1 131 ? 3.774 7.020 -1.337 1.00 89.75 131 PHE A C 1
ATOM 1023 O O . PHE A 1 131 ? 2.601 6.853 -1.671 1.00 89.75 131 PHE A O 1
ATOM 1030 N N . PRO A 1 132 ? 4.250 6.444 -0.213 1.00 91.31 132 PRO A N 1
ATOM 1031 C CA . PRO A 1 132 ? 3.418 5.589 0.635 1.00 91.31 132 PRO A CA 1
ATOM 1032 C C . PRO A 1 132 ? 2.228 6.342 1.236 1.00 91.31 132 PRO A C 1
ATOM 1034 O O . PRO A 1 132 ? 1.139 5.781 1.343 1.00 91.31 132 PRO A O 1
ATOM 1037 N N . LEU A 1 133 ? 2.406 7.625 1.572 1.00 93.69 133 LEU A N 1
ATOM 1038 C CA . LEU A 1 133 ? 1.319 8.485 2.038 1.00 93.69 133 LEU A CA 1
ATOM 1039 C C . LEU A 1 133 ? 0.266 8.702 0.942 1.00 93.69 133 LEU A C 1
ATOM 1041 O O . LEU A 1 133 ? -0.929 8.644 1.224 1.00 93.69 133 LEU A O 1
ATOM 1045 N N . LEU A 1 134 ? 0.689 8.908 -0.309 1.00 93.88 134 LEU A N 1
ATOM 1046 C CA . LEU A 1 134 ? -0.220 9.032 -1.452 1.00 93.88 134 LEU A CA 1
ATOM 1047 C C . LEU A 1 134 ? -1.002 7.737 -1.702 1.00 93.88 134 LEU A C 1
ATOM 1049 O O . LEU A 1 134 ? -2.211 7.796 -1.925 1.00 93.88 134 LEU A O 1
ATOM 1053 N N . LEU A 1 135 ? -0.354 6.571 -1.616 1.00 94.19 135 LEU A N 1
ATOM 1054 C CA . LEU A 1 135 ? -1.034 5.274 -1.742 1.00 94.19 135 LEU A CA 1
ATOM 1055 C C . LEU A 1 135 ? -2.044 5.049 -0.606 1.00 94.19 135 LEU A C 1
ATOM 1057 O O . LEU A 1 135 ? -3.174 4.614 -0.853 1.00 94.19 135 LEU A O 1
ATOM 1061 N N . ALA A 1 136 ? -1.681 5.420 0.624 1.00 94.88 136 ALA A N 1
ATOM 1062 C CA . ALA A 1 136 ? -2.580 5.386 1.773 1.00 94.88 136 ALA A CA 1
ATOM 1063 C C . ALA A 1 136 ? -3.766 6.357 1.605 1.00 94.88 136 ALA A C 1
ATOM 1065 O O . ALA A 1 136 ? -4.902 6.017 1.928 1.00 94.88 136 ALA A O 1
ATOM 1066 N N . ALA A 1 137 ? -3.543 7.551 1.055 1.00 95.31 137 ALA A N 1
ATOM 1067 C CA . ALA A 1 137 ? -4.615 8.504 0.776 1.00 95.31 137 ALA A CA 1
ATOM 1068 C C . ALA A 1 137 ? -5.562 7.993 -0.323 1.00 95.31 137 ALA A C 1
ATOM 1070 O O . ALA A 1 137 ? -6.783 8.103 -0.193 1.00 95.31 137 ALA A O 1
ATOM 1071 N N . LEU A 1 138 ? -5.018 7.385 -1.382 1.00 96.31 138 LEU A N 1
ATOM 1072 C CA . LEU A 1 138 ? -5.803 6.819 -2.478 1.00 96.31 138 LEU A CA 1
ATOM 1073 C C . LEU A 1 138 ? -6.677 5.653 -1.997 1.00 96.31 138 LEU A C 1
ATOM 1075 O O . LEU A 1 138 ? -7.877 5.617 -2.269 1.00 96.31 138 LEU A O 1
ATOM 1079 N N . SER A 1 139 ? -6.097 4.729 -1.232 1.00 95.31 139 SER A N 1
ATOM 1080 C CA . SER A 1 139 ? -6.818 3.601 -0.630 1.00 95.31 139 SER A CA 1
ATOM 1081 C C . SER A 1 139 ? -7.871 4.055 0.385 1.00 95.31 139 SER A C 1
ATOM 1083 O O . SER A 1 139 ? -8.986 3.526 0.388 1.00 95.31 139 SER A O 1
ATOM 1085 N N . ALA A 1 140 ? -7.582 5.083 1.188 1.00 94.38 140 ALA A N 1
ATOM 1086 C CA . ALA A 1 140 ? -8.572 5.705 2.065 1.00 94.38 140 ALA A CA 1
ATOM 1087 C C . ALA A 1 140 ? -9.723 6.334 1.263 1.00 94.38 140 ALA A C 1
ATOM 1089 O O . ALA A 1 140 ? -10.883 6.210 1.655 1.00 94.38 140 ALA A O 1
ATOM 1090 N N . GLY A 1 141 ? -9.432 6.937 0.106 1.00 94.06 141 GLY A N 1
ATOM 1091 C CA . GLY A 1 141 ? -10.438 7.429 -0.836 1.00 94.06 141 GLY A CA 1
ATOM 1092 C C . GLY A 1 141 ? -11.368 6.323 -1.345 1.00 94.06 141 GLY A C 1
ATOM 1093 O O . GLY A 1 141 ? -12.586 6.505 -1.363 1.00 94.06 141 GLY A O 1
ATOM 1094 N N . VAL A 1 142 ? -10.826 5.149 -1.685 1.00 93.75 142 VAL A N 1
ATOM 1095 C CA . VAL A 1 142 ? -11.631 3.981 -2.095 1.00 93.75 142 VAL A CA 1
ATOM 1096 C C . VAL A 1 142 ? -12.512 3.484 -0.947 1.00 93.75 142 VAL A C 1
ATOM 1098 O O . VAL A 1 142 ? -13.717 3.292 -1.134 1.00 93.75 142 VAL A O 1
ATOM 1101 N N . ALA A 1 143 ? -11.951 3.346 0.257 1.00 91.69 143 ALA A N 1
ATOM 1102 C CA . ALA A 1 143 ? -12.724 2.988 1.444 1.00 91.69 143 ALA A CA 1
ATOM 1103 C C . ALA A 1 143 ? -13.828 4.024 1.726 1.00 91.69 143 ALA A C 1
ATOM 1105 O O . ALA A 1 143 ? -14.961 3.666 2.031 1.00 91.69 143 ALA A O 1
ATOM 1106 N N . TRP A 1 144 ? -13.553 5.313 1.539 1.00 91.12 144 TRP A N 1
ATOM 1107 C CA . TRP A 1 144 ? -14.533 6.384 1.712 1.00 91.12 144 TRP A CA 1
ATOM 1108 C C . TRP A 1 144 ? -15.686 6.323 0.702 1.00 91.12 144 TRP A C 1
ATOM 1110 O O . TRP A 1 144 ? -16.845 6.532 1.071 1.00 91.12 144 TRP A O 1
ATOM 1120 N N . ILE A 1 145 ? -15.402 5.999 -0.564 1.00 91.06 145 ILE A N 1
ATOM 1121 C CA . ILE A 1 145 ? -16.439 5.776 -1.585 1.00 91.06 145 ILE A CA 1
ATOM 1122 C C . ILE A 1 145 ? -17.347 4.614 -1.175 1.00 91.06 145 ILE A C 1
ATOM 1124 O O . ILE A 1 145 ? -18.567 4.717 -1.312 1.00 91.06 145 ILE A O 1
ATOM 1128 N N . TYR A 1 146 ? -16.775 3.538 -0.630 1.00 87.62 146 TYR A N 1
ATOM 1129 C CA . TYR A 1 146 ? -17.546 2.424 -0.080 1.00 87.62 146 TYR A CA 1
ATOM 1130 C C . TYR A 1 146 ? -18.455 2.875 1.075 1.00 87.62 146 TYR A C 1
ATOM 1132 O O . TYR A 1 146 ? -19.653 2.586 1.070 1.00 87.62 146 TYR A O 1
ATOM 1140 N N . LEU A 1 147 ? -17.929 3.666 2.014 1.00 86.94 147 LEU A N 1
ATOM 1141 C CA . LEU A 1 147 ? -18.705 4.184 3.147 1.00 86.94 147 LEU A CA 1
ATOM 1142 C C . LEU A 1 147 ? -19.864 5.085 2.729 1.00 86.94 147 LEU A C 1
ATOM 1144 O O . LEU A 1 147 ? -20.933 5.023 3.330 1.00 86.94 147 LEU A O 1
ATOM 1148 N N . LYS A 1 148 ? -19.688 5.892 1.681 1.00 86.06 148 LYS A N 1
ATOM 1149 C CA . LYS A 1 148 ? -20.758 6.749 1.154 1.00 86.06 148 LYS A CA 1
ATOM 1150 C C . LYS A 1 148 ? -21.935 5.969 0.559 1.00 86.06 148 LYS A C 1
ATOM 1152 O O . LYS A 1 148 ? -23.007 6.546 0.404 1.00 86.06 148 LYS A O 1
ATOM 1157 N N . ARG A 1 149 ? -21.758 4.691 0.206 1.00 82.38 149 ARG A N 1
ATOM 1158 C CA . ARG A 1 149 ? -22.770 3.895 -0.507 1.00 82.38 149 ARG A CA 1
ATOM 1159 C C . ARG A 1 149 ? -23.772 3.160 0.391 1.00 82.38 149 ARG A C 1
ATOM 1161 O O . ARG A 1 149 ? -24.757 2.665 -0.145 1.00 82.38 149 ARG A O 1
ATOM 1168 N N . GLY A 1 150 ? -23.587 3.080 1.714 1.00 70.19 150 GLY A N 1
ATOM 1169 C CA . GLY A 1 150 ? -24.520 2.341 2.585 1.00 70.19 150 GLY A CA 1
ATOM 1170 C C . GLY A 1 150 ? -24.773 2.971 3.954 1.00 70.19 150 GLY A C 1
ATOM 1171 O O . GLY A 1 150 ? -23.959 3.738 4.456 1.00 70.19 150 GLY A O 1
ATOM 1172 N N . ARG A 1 151 ? -25.932 2.645 4.546 1.00 62.22 151 ARG A N 1
ATOM 1173 C CA . ARG A 1 151 ? -26.425 3.228 5.812 1.00 62.22 151 ARG A CA 1
ATOM 1174 C C . ARG A 1 151 ? -25.848 2.581 7.079 1.00 62.22 151 ARG A C 1
ATOM 1176 O O . ARG A 1 151 ? -25.638 3.295 8.050 1.00 62.22 151 ARG A O 1
ATOM 1183 N N . SER A 1 152 ? -25.566 1.278 7.063 1.00 62.41 152 SER A N 1
ATOM 1184 C CA . SER A 1 152 ? -24.808 0.586 8.116 1.00 62.41 152 SER A CA 1
ATOM 1185 C C . SER A 1 152 ? -23.658 -0.157 7.449 1.00 62.41 152 SER A C 1
ATOM 1187 O O . SER A 1 152 ? -23.871 -0.970 6.552 1.00 62.41 152 SER A O 1
ATOM 1189 N N . GLN A 1 153 ? -22.433 0.219 7.809 1.00 80.44 153 GLN A N 1
ATOM 1190 C CA . GLN A 1 153 ? -21.214 -0.353 7.253 1.00 80.44 153 GLN A CA 1
ATOM 1191 C C . GLN A 1 153 ? -20.323 -0.824 8.396 1.00 80.44 153 GLN A C 1
ATOM 1193 O O . GLN A 1 153 ? -20.123 -0.110 9.382 1.00 80.44 153 GLN A O 1
ATOM 1198 N N . SER A 1 154 ? -19.797 -2.037 8.249 1.00 85.94 154 SER A N 1
ATOM 1199 C CA . SER A 1 154 ? -18.885 -2.642 9.215 1.00 85.94 154 SER A CA 1
ATOM 1200 C C . SER A 1 154 ? -17.518 -1.958 9.170 1.00 85.94 154 SER A C 1
ATOM 1202 O O . SER A 1 154 ? -16.945 -1.771 8.090 1.00 85.94 154 SER A O 1
ATOM 1204 N N . ILE A 1 155 ? -16.977 -1.631 10.351 1.00 88.31 155 ILE A N 1
ATOM 1205 C CA . ILE A 1 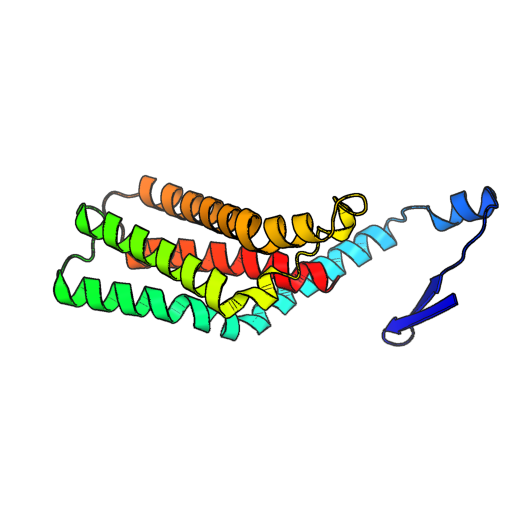155 ? -15.622 -1.071 10.525 1.00 88.31 155 ILE A CA 1
ATOM 1206 C C . ILE A 1 155 ? -14.581 -1.995 9.888 1.00 88.31 155 ILE A C 1
ATOM 1208 O O . ILE A 1 155 ? -13.685 -1.535 9.180 1.00 88.31 155 ILE A O 1
ATOM 1212 N N . PHE A 1 156 ? -14.749 -3.305 10.080 1.00 89.94 156 PHE A N 1
ATOM 1213 C CA . PHE A 1 156 ? -13.843 -4.316 9.549 1.00 89.94 156 PHE A CA 1
ATOM 1214 C C . PHE A 1 156 ? -13.842 -4.329 8.027 1.00 89.94 156 PHE A C 1
ATOM 1216 O O . PHE A 1 156 ? -12.773 -4.329 7.433 1.00 89.94 156 PHE A O 1
ATOM 1223 N N . VAL A 1 157 ? -15.013 -4.284 7.385 1.00 91.06 157 VAL A N 1
ATOM 1224 C CA . VAL A 1 157 ? -15.091 -4.318 5.915 1.00 91.06 157 VAL A CA 1
ATOM 1225 C C . VAL A 1 157 ? -14.432 -3.080 5.310 1.00 91.06 157 VAL A C 1
ATOM 1227 O O . VAL A 1 157 ? -13.654 -3.196 4.366 1.00 91.06 157 VAL A O 1
ATOM 1230 N N . ALA A 1 158 ? -14.673 -1.903 5.889 1.00 92.06 158 ALA A N 1
ATOM 1231 C CA . ALA A 1 158 ? -14.037 -0.669 5.436 1.00 92.06 158 ALA A CA 1
ATOM 1232 C C . ALA A 1 158 ? -12.509 -0.713 5.586 1.00 92.06 158 ALA A C 1
ATOM 1234 O O . ALA A 1 158 ? -11.787 -0.316 4.670 1.00 92.06 158 ALA A O 1
ATOM 1235 N N . TYR A 1 159 ? -12.020 -1.234 6.715 1.00 94.06 159 TYR A N 1
ATOM 1236 C CA . TYR A 1 159 ? -10.592 -1.438 6.927 1.00 94.06 159 TYR A CA 1
ATOM 1237 C C . TYR A 1 159 ? -10.015 -2.480 5.963 1.00 94.06 159 TYR A C 1
ATOM 1239 O O . TYR A 1 159 ? -8.958 -2.242 5.397 1.00 94.06 159 TYR A O 1
ATOM 1247 N N . PHE A 1 160 ? -10.701 -3.595 5.708 1.00 94.75 160 PHE A N 1
ATOM 1248 C CA . PHE A 1 160 ? -10.237 -4.611 4.761 1.00 94.75 160 PHE A CA 1
ATOM 1249 C C . PHE A 1 160 ? -10.132 -4.065 3.337 1.00 94.75 160 PHE A C 1
ATOM 1251 O O . PHE A 1 160 ? -9.151 -4.352 2.658 1.00 94.75 160 PHE A O 1
ATOM 1258 N N . ILE A 1 161 ? -11.090 -3.244 2.896 1.00 94.81 161 ILE A N 1
ATOM 1259 C CA . ILE A 1 161 ? -11.017 -2.565 1.594 1.00 94.81 161 ILE A CA 1
ATOM 1260 C C . ILE A 1 161 ? -9.789 -1.657 1.544 1.00 94.81 161 ILE A C 1
ATOM 1262 O O . ILE A 1 161 ? -9.008 -1.735 0.598 1.00 94.81 161 ILE A O 1
ATOM 1266 N N . TYR A 1 162 ? -9.594 -0.830 2.573 1.00 96.12 162 TYR A N 1
ATOM 1267 C CA . TYR A 1 162 ? -8.408 0.014 2.687 1.00 96.12 162 TYR A CA 1
ATOM 1268 C C . TYR A 1 162 ? -7.120 -0.814 2.634 1.00 96.12 162 TYR A C 1
ATOM 1270 O O . TYR A 1 162 ? -6.270 -0.572 1.782 1.00 96.12 162 TYR A O 1
ATOM 1278 N N . ALA A 1 163 ? -7.006 -1.825 3.495 1.00 96.12 163 ALA A N 1
ATOM 1279 C CA . ALA A 1 163 ? -5.819 -2.647 3.646 1.00 96.12 163 ALA A CA 1
ATOM 1280 C C . ALA A 1 163 ? -5.489 -3.415 2.365 1.00 96.12 163 ALA A C 1
ATOM 1282 O O . ALA A 1 163 ? -4.322 -3.472 1.979 1.00 96.12 163 ALA A O 1
ATOM 1283 N N . ALA A 1 164 ? -6.501 -3.957 1.683 1.00 94.88 164 ALA A N 1
ATOM 1284 C CA . ALA A 1 164 ? -6.338 -4.664 0.420 1.00 94.88 164 ALA A CA 1
ATOM 1285 C C . ALA A 1 164 ? -5.848 -3.727 -0.688 1.00 94.88 164 ALA A C 1
ATOM 1287 O O . ALA A 1 164 ? -4.866 -4.044 -1.355 1.00 94.88 164 ALA A O 1
ATOM 1288 N N . VAL A 1 165 ? -6.483 -2.563 -0.858 1.00 96.19 165 VAL A N 1
ATOM 1289 C CA . VAL A 1 165 ? -6.107 -1.597 -1.902 1.00 96.19 165 VAL A CA 1
ATOM 1290 C C . VAL A 1 165 ? -4.718 -1.023 -1.633 1.00 96.19 165 VAL A C 1
ATOM 1292 O O . VAL A 1 165 ? -3.875 -1.020 -2.524 1.00 96.19 165 VAL A O 1
ATOM 1295 N N . ASP A 1 166 ? -4.451 -0.582 -0.406 1.00 96.00 166 ASP A N 1
ATOM 1296 C CA . ASP A 1 166 ? -3.156 -0.036 0.002 1.00 96.00 166 ASP A CA 1
ATOM 1297 C C . ASP A 1 166 ? -2.025 -1.058 -0.176 1.00 96.00 166 ASP A C 1
ATOM 1299 O O . ASP A 1 166 ? -0.977 -0.751 -0.749 1.00 96.00 166 ASP A O 1
ATOM 1303 N N . SER A 1 167 ? -2.240 -2.298 0.271 1.00 94.94 167 SER A N 1
ATOM 1304 C CA . SER A 1 167 ? -1.235 -3.358 0.168 1.00 94.94 167 SER A CA 1
ATOM 1305 C C . SER A 1 167 ? -1.014 -3.786 -1.276 1.00 94.94 167 SER A C 1
ATOM 1307 O O . SER A 1 167 ? 0.134 -3.938 -1.684 1.00 94.94 167 SER A O 1
ATOM 1309 N N . PHE A 1 168 ? -2.080 -3.913 -2.069 1.00 94.94 168 PHE A N 1
ATOM 1310 C CA . PHE A 1 168 ? -1.976 -4.216 -3.494 1.00 94.94 168 PHE A CA 1
ATOM 1311 C C . PHE A 1 168 ? -1.187 -3.136 -4.237 1.00 94.94 168 PHE A C 1
ATOM 1313 O O . PHE A 1 168 ? -0.222 -3.449 -4.927 1.00 94.94 168 PHE A O 1
ATOM 1320 N N . LEU A 1 169 ? -1.535 -1.861 -4.043 1.00 93.94 169 LEU A N 1
ATOM 1321 C CA . LEU A 1 169 ? -0.811 -0.747 -4.655 1.00 93.94 169 LEU A CA 1
ATOM 1322 C C . LEU A 1 169 ? 0.655 -0.718 -4.221 1.00 93.94 169 LEU A C 1
ATOM 1324 O O . LEU A 1 169 ? 1.536 -0.503 -5.048 1.00 93.94 169 LEU A O 1
ATOM 1328 N N . THR A 1 170 ? 0.927 -0.975 -2.941 1.00 93.12 170 THR A N 1
ATOM 1329 C CA . THR A 1 170 ? 2.299 -1.032 -2.419 1.00 93.12 170 THR A CA 1
ATOM 1330 C C . THR A 1 170 ? 3.091 -2.157 -3.074 1.00 93.12 170 THR A C 1
ATOM 1332 O O . THR A 1 170 ? 4.217 -1.932 -3.502 1.00 93.12 170 THR A O 1
ATOM 1335 N N . LEU A 1 171 ? 2.510 -3.350 -3.201 1.00 92.38 171 LEU A N 1
ATOM 1336 C CA . LEU A 1 171 ? 3.155 -4.477 -3.867 1.00 92.38 171 LEU A CA 1
ATOM 1337 C C . LEU A 1 171 ? 3.400 -4.195 -5.352 1.00 92.38 171 LEU A C 1
ATOM 1339 O O . LEU A 1 171 ? 4.497 -4.432 -5.848 1.00 92.38 171 LEU A O 1
ATOM 1343 N N . VAL A 1 172 ? 2.425 -3.634 -6.065 1.00 90.81 172 VAL A N 1
ATOM 1344 C CA . VAL A 1 172 ? 2.611 -3.262 -7.474 1.00 90.81 172 VAL A CA 1
ATOM 1345 C C . VAL A 1 172 ? 3.762 -2.266 -7.610 1.00 90.81 172 VAL A C 1
ATOM 1347 O O . VAL A 1 172 ? 4.674 -2.479 -8.404 1.00 90.81 172 VAL A O 1
ATOM 1350 N N . VAL A 1 173 ? 3.760 -1.210 -6.800 1.00 90.00 173 VAL A N 1
ATOM 1351 C CA . VAL A 1 173 ? 4.743 -0.130 -6.908 1.00 90.00 173 VAL A CA 1
ATOM 1352 C C . VAL A 1 173 ? 6.132 -0.569 -6.459 1.00 90.00 173 VAL A C 1
ATOM 1354 O O . VAL A 1 173 ? 7.088 -0.313 -7.173 1.00 90.00 173 VAL A O 1
ATOM 1357 N N . TYR A 1 174 ? 6.274 -1.204 -5.299 1.00 88.75 174 TYR A N 1
ATOM 1358 C CA . TYR A 1 174 ? 7.586 -1.462 -4.687 1.00 88.75 174 TYR A CA 1
ATOM 1359 C C . TYR A 1 174 ? 8.126 -2.868 -4.930 1.00 88.75 174 TYR A C 1
ATOM 1361 O O . TYR A 1 174 ? 9.277 -3.136 -4.596 1.00 88.75 174 TYR A O 1
ATOM 1369 N N . VAL A 1 175 ? 7.319 -3.771 -5.490 1.00 88.06 175 VAL A N 1
ATOM 1370 C CA . VAL A 1 175 ? 7.730 -5.155 -5.758 1.00 88.06 175 VAL A CA 1
ATOM 1371 C C . VAL A 1 175 ? 7.612 -5.476 -7.243 1.00 88.06 175 VAL A C 1
ATOM 1373 O O . VAL A 1 175 ? 8.610 -5.846 -7.848 1.00 88.06 175 VAL A O 1
ATOM 1376 N N . ALA A 1 176 ? 6.445 -5.279 -7.863 1.00 86.75 176 ALA A N 1
ATOM 1377 C CA . ALA A 1 176 ? 6.234 -5.681 -9.257 1.00 86.75 176 ALA A CA 1
ATOM 1378 C C . ALA A 1 176 ? 6.992 -4.805 -10.265 1.00 86.75 176 ALA A C 1
ATOM 1380 O O . ALA A 1 176 ? 7.629 -5.319 -11.183 1.00 86.75 176 ALA A O 1
ATOM 1381 N N . LEU A 1 177 ? 6.922 -3.480 -10.119 1.00 83.00 177 LEU A N 1
ATOM 1382 C CA . LEU A 1 177 ? 7.545 -2.560 -11.073 1.00 83.00 177 LEU A CA 1
ATOM 1383 C C . LEU A 1 177 ? 9.082 -2.613 -11.078 1.00 83.00 177 LEU A C 1
ATOM 1385 O O . LEU A 1 177 ? 9.641 -2.621 -12.171 1.00 83.00 177 LEU A O 1
ATOM 1389 N N . PRO A 1 178 ? 9.787 -2.708 -9.932 1.00 77.31 178 PRO A N 1
ATOM 1390 C CA . PRO A 1 178 ? 11.238 -2.893 -9.938 1.00 77.31 178 PRO A CA 1
ATOM 1391 C C . PRO A 1 178 ? 11.717 -4.198 -10.596 1.00 77.31 178 PRO A C 1
ATOM 1393 O O . PRO A 1 178 ? 12.885 -4.284 -10.962 1.00 77.31 178 PRO A O 1
ATOM 1396 N N . MET A 1 179 ? 10.861 -5.220 -10.724 1.00 65.19 179 MET A N 1
ATOM 1397 C CA . MET A 1 179 ? 11.227 -6.513 -11.323 1.00 65.19 179 MET A CA 1
ATOM 1398 C C . MET A 1 179 ? 11.244 -6.511 -12.861 1.00 65.19 179 MET A C 1
ATOM 1400 O O . MET A 1 179 ? 11.668 -7.507 -13.443 1.00 65.19 179 MET A O 1
ATOM 1404 N N . GLY A 1 180 ? 10.736 -5.467 -13.531 1.00 56.47 180 GLY A N 1
ATOM 1405 C CA . GLY A 1 180 ? 10.482 -5.479 -14.983 1.00 56.47 180 GLY A CA 1
ATOM 1406 C C . GLY A 1 180 ? 11.246 -4.454 -15.789 1.00 56.47 180 GLY A C 1
ATOM 1407 O O . GLY A 1 180 ? 11.735 -4.833 -16.875 1.00 56.47 180 GLY A O 1
#

Sequence (180 aa):
WIDTAGFNRYQVIYASTSPQAKETLNRITAYVVVDKVLSTVMNVFSAFFFVPIVLSWVIIPIACLVIFALTTSASEISAPHGRRALGLAMLLQLGVKLFFFSDLLSRFPFGSLIFSSLDPSLGLLLGRWIFPLLLAALSAGVAWIYLKRGRSQSIFVAYFIYAAVDSFLTLVVYVALPMG

Foldseek 3Di:
DWDDPDDVDIDDDDDDPDPVCCVVVVDDDPVNVVVVVVLLVVLLVVLVVCVVVLCVLLVVLVVQVVVVCVVPVDFWPLDPSLVVSLVVSLVSSLVCCLPVVLVLQQQFPCCCVPPVPPDSVVSSCCSRPVVLVVLSVVQLVVLVVVVVPDDTDGSVVSSCSSSVSSSSVSSSGRGRNNVD

Secondary structure (DSSP, 8-state):
-EEE-STT-EEE------HHHHHHHT---HHHHHHHHHHHHHHHHHHGGGHHHHHHHHHHHHHHHHHHHHHH---BTTSHHHHHHHHHHHHHHHHHHHHHTHHHHH--TTHHHH-TTS-HHHHHHIIIIIHHHHHHHHHHHHHHHHHHT-SS-BHHHHHHHHHHHHHHHHHIIIIIGGG-